Protein AF-A0A838E789-F1 (afdb_monomer_lite)

Radius of gyration: 18.92 Å; chains: 1; bounding box: 46×28×67 Å

Foldseek 3Di:
DDPVVVVVVVVVVVVVVVVVLVVLLLCLLLLQLLLVLLLVLLVCCVPVNLVCSLVSLVPSLVVSVVVSVVSVVVVCVVVVDDDPCPLVVVLSVQLSVQLNCQLVVCVVVVNLLSNQLRSLQSVLVSLCSVCVVVVPPVSPVVSVVSNVLSVVCVVVVPDSSVSNSVSSNVSSVVSNVSSVVSVVVVVVVD

pLDDT: mean 80.8, std 10.82, range [43.53, 94.38]

Secondary structure (DSSP, 8-state):
--HHHHHHHHHHHHHHHHHHHHHHTTTHHHHHHHHHHHHHHHHHHHHT-THHHHHHHHHHHHHHHHHHHHHHHHHHHHH------HHHHHHHHHHHHHHHHHHHHHHHTT-HHHHHHHHHHHHHHHHHHHHHHHT-HHHHHHHHHHHHHHHHHHHTT--HHHHHHHHHHHHHHHHHHHHHHHHHHHHTT-

Sequence (190 aa):
MDAHEAASTLQDVEAHRRQARSDLQGMWFPLVLFGALTLVSAVVVVTAGPDWLGLFWLVAGPAGGAAIAVHSVRRERRRGVRRPAAGYVVTAVAIVAGCLLLGSGGAALDVPELSAFGPPVVVAAGLFAFAALERSASLAAMAGVLLALPAALFALGVEPLLGTVVSAVAYGAVSLVGGLVYGLADGSSR

Structure (mmCIF, N/CA/C/O backbone):
data_AF-A0A838E789-F1
#
_entry.id   AF-A0A838E789-F1
#
loop_
_atom_site.group_PDB
_atom_site.id
_atom_site.type_symbol
_atom_site.label_atom_id
_atom_site.label_alt_id
_atom_site.label_comp_id
_atom_site.label_asym_id
_atom_site.label_entity_id
_atom_site.label_seq_id
_atom_site.pdbx_PDB_ins_code
_atom_site.Cartn_x
_atom_site.Cartn_y
_atom_site.Cartn_z
_atom_site.occupancy
_atom_site.B_iso_or_equiv
_atom_site.auth_seq_id
_atom_site.auth_comp_id
_atom_site.auth_asym_id
_atom_site.auth_atom_id
_atom_site.pdbx_PDB_model_num
ATOM 1 N N . MET A 1 1 ? 0.614 8.301 48.765 1.00 53.41 1 MET A N 1
ATOM 2 C CA . MET A 1 1 ? 0.109 7.618 47.560 1.00 53.41 1 MET A CA 1
ATOM 3 C C . MET A 1 1 ? -0.918 6.624 48.053 1.00 53.41 1 MET A C 1
ATOM 5 O O . MET A 1 1 ? -0.543 5.623 48.657 1.00 53.41 1 MET A O 1
ATOM 9 N N . ASP A 1 2 ? -2.190 6.989 47.951 1.00 77.06 2 ASP A N 1
ATOM 10 C CA . ASP A 1 2 ? -3.276 6.244 48.585 1.00 77.06 2 ASP A CA 1
ATOM 11 C C . ASP A 1 2 ? -3.689 5.042 47.735 1.00 77.06 2 ASP A C 1
ATOM 13 O O . ASP A 1 2 ? -3.684 5.086 46.505 1.00 77.06 2 ASP A O 1
ATOM 17 N N . ALA A 1 3 ? -4.085 3.947 48.388 1.00 75.62 3 ALA A N 1
ATOM 18 C CA . ALA A 1 3 ? -4.481 2.710 47.711 1.00 75.62 3 ALA A CA 1
ATOM 19 C C . ALA A 1 3 ? -5.648 2.906 46.715 1.00 75.62 3 ALA A C 1
ATOM 21 O O . ALA A 1 3 ? -5.752 2.174 45.733 1.00 75.62 3 ALA A O 1
ATOM 22 N N . HIS A 1 4 ? -6.495 3.919 46.930 1.00 72.44 4 HIS A N 1
ATOM 23 C CA . HIS A 1 4 ? -7.567 4.311 46.006 1.00 72.44 4 HIS A CA 1
ATOM 24 C C . HIS A 1 4 ? -7.057 5.004 44.730 1.00 72.44 4 HIS A C 1
ATOM 26 O O . HIS A 1 4 ? -7.626 4.819 43.654 1.00 72.44 4 HIS A O 1
ATOM 32 N N . GLU A 1 5 ? -5.968 5.765 44.824 1.00 76.12 5 GLU A N 1
ATOM 33 C CA . GLU A 1 5 ? -5.341 6.454 43.690 1.00 76.12 5 GLU A CA 1
ATOM 34 C C . GLU A 1 5 ? -4.599 5.447 42.794 1.00 76.12 5 GLU A C 1
ATOM 36 O O . GLU A 1 5 ? -4.692 5.486 41.568 1.00 76.12 5 GLU A O 1
ATOM 41 N N . ALA A 1 6 ? -3.963 4.440 43.402 1.00 76.94 6 ALA A N 1
ATOM 42 C CA . ALA A 1 6 ? -3.368 3.321 42.670 1.00 76.94 6 ALA A CA 1
ATOM 43 C C . ALA A 1 6 ? -4.426 2.441 41.973 1.00 76.94 6 ALA A C 1
ATOM 45 O O . ALA A 1 6 ? -4.231 2.028 40.830 1.00 76.94 6 ALA A O 1
ATOM 46 N N . ALA A 1 7 ? -5.561 2.174 42.630 1.00 78.12 7 ALA A N 1
ATOM 47 C CA . ALA A 1 7 ? -6.635 1.351 42.071 1.00 78.12 7 ALA A CA 1
ATOM 48 C C . ALA A 1 7 ? -7.365 2.026 40.896 1.00 78.12 7 ALA A C 1
ATOM 50 O O . ALA A 1 7 ? -7.662 1.359 39.904 1.00 78.12 7 ALA A O 1
ATOM 51 N N . SER A 1 8 ? -7.617 3.335 40.979 1.00 78.62 8 SER A N 1
ATOM 52 C CA . SER A 1 8 ? -8.215 4.113 39.881 1.00 78.62 8 SER A CA 1
ATOM 53 C C . SER A 1 8 ? -7.270 4.218 38.683 1.00 78.62 8 SER A C 1
ATOM 55 O O . SER A 1 8 ? -7.680 3.941 37.560 1.00 78.62 8 SER A O 1
ATOM 57 N N . THR A 1 9 ? -5.976 4.458 38.922 1.00 79.38 9 THR A N 1
ATOM 58 C CA . THR A 1 9 ? -4.965 4.465 37.851 1.00 79.38 9 THR A CA 1
ATOM 59 C C . THR A 1 9 ? -4.857 3.101 37.154 1.00 79.38 9 THR A C 1
ATOM 61 O O . THR A 1 9 ? -4.751 3.028 35.930 1.00 79.38 9 THR A O 1
ATOM 64 N N . LEU A 1 10 ? -4.921 1.995 37.906 1.00 80.44 10 LEU A N 1
ATOM 65 C CA . LEU A 1 10 ? -4.933 0.646 37.331 1.00 80.44 10 LEU A CA 1
ATOM 66 C C . LEU A 1 10 ? -6.203 0.376 36.516 1.00 80.44 10 LEU A C 1
ATOM 68 O O . LEU A 1 10 ? -6.104 -0.192 35.432 1.00 80.44 10 LEU A O 1
ATOM 72 N N . GLN A 1 11 ? -7.377 0.809 36.985 1.00 81.31 11 GLN A N 1
ATOM 73 C CA . GLN A 1 11 ? -8.627 0.678 36.230 1.00 81.31 11 GLN A CA 1
ATOM 74 C C . GLN A 1 11 ? -8.606 1.471 34.922 1.00 81.31 11 GLN A C 1
ATOM 76 O O . GLN A 1 11 ? -9.047 0.942 33.900 1.00 81.31 11 GLN A O 1
ATOM 81 N N . ASP A 1 12 ? -8.039 2.676 34.921 1.00 75.62 12 ASP A N 1
ATOM 82 C CA . ASP A 1 12 ? -7.886 3.491 33.713 1.00 75.62 12 ASP A CA 1
ATOM 83 C C . ASP A 1 12 ? -6.903 2.853 32.720 1.00 75.62 12 ASP A C 1
ATOM 85 O O . ASP A 1 12 ? -7.170 2.794 31.516 1.00 75.62 12 ASP A O 1
ATOM 89 N N . VAL A 1 13 ? -5.803 2.267 33.208 1.00 74.38 13 VAL A N 1
ATOM 90 C CA . VAL A 1 13 ? -4.866 1.494 32.373 1.00 74.38 13 VAL A CA 1
ATOM 91 C C . VAL A 1 13 ? -5.529 0.235 31.806 1.00 74.38 13 VAL A C 1
ATOM 93 O O . VAL A 1 13 ? -5.340 -0.084 30.629 1.00 74.38 13 VAL A O 1
ATOM 96 N N . GLU A 1 14 ? -6.332 -0.477 32.597 1.00 71.56 14 GLU A N 1
ATOM 97 C CA . GLU A 1 14 ? -7.075 -1.658 32.151 1.00 71.56 14 GLU A CA 1
ATOM 98 C C . GLU A 1 14 ? -8.140 -1.284 31.110 1.00 71.56 14 GLU A C 1
ATOM 100 O O . GLU A 1 14 ? -8.303 -1.982 30.107 1.00 71.56 14 GLU A O 1
ATOM 105 N N . ALA A 1 15 ? -8.839 -0.163 31.311 1.00 68.56 15 ALA A N 1
ATOM 106 C CA . ALA A 1 15 ? -9.826 0.374 30.384 1.00 68.56 15 ALA A CA 1
ATOM 107 C C . ALA A 1 15 ? -9.170 0.791 29.060 1.00 68.56 15 ALA A C 1
ATOM 109 O O . ALA A 1 15 ? -9.637 0.389 27.992 1.00 68.56 15 ALA A O 1
ATOM 110 N N . HIS A 1 16 ? -8.032 1.488 29.108 1.00 60.78 16 HIS A N 1
ATOM 111 C CA . HIS A 1 16 ? -7.253 1.834 27.920 1.00 60.78 16 HIS A CA 1
ATOM 112 C C . HIS A 1 16 ? -6.685 0.603 27.206 1.00 60.78 16 HIS A C 1
ATOM 114 O O . HIS A 1 16 ? -6.738 0.530 25.977 1.00 60.78 16 HIS A O 1
ATOM 120 N N . ARG A 1 17 ? -6.224 -0.419 27.938 1.00 65.69 17 ARG A N 1
ATOM 121 C CA . ARG A 1 17 ? -5.785 -1.700 27.356 1.00 65.69 17 ARG A CA 1
ATOM 122 C C . ARG A 1 17 ? -6.924 -2.467 26.694 1.00 65.69 17 ARG A C 1
ATOM 124 O O . ARG A 1 17 ? -6.725 -3.041 25.623 1.00 65.69 17 ARG A O 1
ATOM 131 N N . ARG A 1 18 ? -8.109 -2.494 27.310 1.00 58.62 18 ARG A N 1
ATOM 132 C CA . ARG A 1 18 ? -9.311 -3.132 26.748 1.00 58.62 18 ARG A CA 1
ATOM 133 C C . ARG A 1 18 ? -9.777 -2.411 25.486 1.00 58.62 18 ARG A C 1
ATOM 135 O O . ARG A 1 18 ? -10.067 -3.076 24.493 1.00 58.62 18 ARG A O 1
ATOM 142 N N . GLN A 1 19 ? -9.765 -1.079 25.496 1.00 58.28 19 GLN A N 1
ATOM 143 C CA . GLN A 1 19 ? -10.114 -0.257 24.339 1.00 58.28 19 GLN A CA 1
ATOM 144 C C . GLN A 1 19 ? -9.120 -0.461 23.186 1.00 58.28 19 GLN A C 1
ATOM 146 O O . GLN A 1 19 ? -9.530 -0.763 22.068 1.00 58.28 19 GLN A O 1
ATOM 151 N N . ALA A 1 20 ? -7.812 -0.413 23.465 1.00 52.47 20 ALA A N 1
ATOM 152 C CA . ALA A 1 20 ? -6.773 -0.678 22.471 1.00 52.47 20 ALA A CA 1
ATOM 153 C C . ALA A 1 20 ? -6.880 -2.100 21.889 1.00 52.47 20 ALA A C 1
ATOM 155 O O . ALA A 1 20 ? -6.777 -2.282 20.680 1.00 52.47 20 ALA A O 1
ATOM 156 N N . ARG A 1 21 ? -7.167 -3.118 22.715 1.00 55.56 21 ARG A N 1
ATOM 157 C CA . ARG A 1 21 ? -7.415 -4.491 22.236 1.00 55.56 21 ARG A CA 1
ATOM 158 C C . ARG A 1 21 ? -8.644 -4.592 21.330 1.00 55.56 21 ARG A C 1
ATOM 160 O O . ARG A 1 21 ? -8.562 -5.250 20.300 1.00 55.56 21 ARG A O 1
ATOM 167 N N . SER A 1 22 ? -9.754 -3.943 21.679 1.00 55.28 22 SER A N 1
ATOM 168 C CA . SER A 1 22 ? -10.985 -3.907 20.864 1.00 55.28 22 SER A CA 1
ATOM 169 C C . SER A 1 22 ? -10.747 -3.325 19.461 1.00 55.28 22 SER A C 1
ATOM 171 O O . SER A 1 22 ? -11.311 -3.795 18.461 1.00 55.28 22 SER A O 1
ATOM 173 N N . ASP A 1 23 ? -9.899 -2.302 19.398 1.00 55.41 23 ASP A N 1
ATOM 174 C CA . ASP A 1 23 ? -9.587 -1.560 18.180 1.00 55.41 23 ASP A CA 1
ATOM 175 C C . ASP A 1 23 ? -8.631 -2.358 17.289 1.00 55.41 23 ASP A C 1
ATOM 177 O O . ASP A 1 23 ? -8.919 -2.569 16.109 1.00 55.41 23 ASP A O 1
ATOM 181 N N . LEU A 1 24 ? -7.587 -2.943 17.886 1.00 52.62 24 LEU A N 1
ATOM 182 C CA . LEU A 1 24 ? -6.661 -3.861 17.216 1.00 52.62 24 LEU A CA 1
ATOM 183 C C . LEU A 1 24 ? -7.365 -5.131 16.691 1.00 52.62 24 LEU A C 1
ATOM 185 O O . LEU A 1 24 ? -7.060 -5.594 15.593 1.00 52.62 24 LEU A O 1
ATOM 189 N N . GLN A 1 25 ? -8.377 -5.651 17.399 1.00 56.78 25 GLN A N 1
ATOM 190 C CA . GLN A 1 25 ? -9.204 -6.788 16.953 1.00 56.78 25 GLN A CA 1
ATOM 191 C C . GLN A 1 25 ? -9.977 -6.519 15.647 1.00 56.78 25 GLN A C 1
ATOM 193 O O . GLN A 1 25 ? -10.535 -7.441 15.057 1.00 56.78 25 GLN A O 1
ATOM 198 N N . GLY A 1 26 ? -10.085 -5.267 15.193 1.00 63.53 26 GLY A N 1
ATOM 199 C CA . GLY A 1 26 ? -10.724 -4.932 13.917 1.00 63.53 26 GLY A CA 1
ATOM 200 C C . GLY A 1 26 ? -9.811 -5.034 12.702 1.00 63.53 26 GLY A C 1
ATOM 201 O O . GLY A 1 26 ? -10.315 -5.107 11.585 1.00 63.53 26 GLY A O 1
ATOM 202 N N . MET A 1 27 ? -8.493 -5.041 12.910 1.00 68.50 27 MET A N 1
ATOM 203 C CA . MET A 1 27 ? -7.517 -4.848 11.835 1.00 68.50 27 MET A CA 1
ATOM 204 C C . MET A 1 27 ? -6.925 -6.142 11.278 1.00 68.50 27 MET A C 1
ATOM 206 O O . MET A 1 27 ? -6.279 -6.098 10.233 1.00 68.50 27 MET A O 1
ATOM 210 N N . TRP A 1 28 ? -7.176 -7.295 11.911 1.00 82.56 28 TRP A N 1
ATOM 211 C CA . TRP A 1 28 ? -6.597 -8.576 11.488 1.00 82.56 28 TRP A CA 1
ATOM 212 C C . TRP A 1 28 ? -6.915 -8.907 10.020 1.00 82.56 28 TRP A C 1
ATOM 214 O O . TRP A 1 28 ? -6.012 -9.234 9.257 1.00 82.56 28 TRP A O 1
ATOM 224 N N . PHE A 1 29 ? -8.178 -8.767 9.600 1.00 82.00 29 PHE A N 1
ATOM 225 C CA . PHE A 1 29 ? -8.605 -9.137 8.251 1.00 82.00 29 PHE A CA 1
ATOM 226 C C . PHE A 1 29 ? -8.006 -8.217 7.173 1.00 82.00 29 PHE A C 1
ATOM 228 O O . PHE A 1 29 ? -7.410 -8.745 6.234 1.00 82.00 29 PHE A O 1
ATOM 235 N N . PRO A 1 30 ? -8.081 -6.873 7.298 1.00 82.12 30 PRO A N 1
ATOM 236 C CA . PRO A 1 30 ? -7.377 -5.968 6.390 1.00 82.12 30 PRO A CA 1
ATOM 237 C C . PRO A 1 30 ? -5.874 -6.250 6.283 1.00 82.12 30 PRO A C 1
ATOM 239 O O . PRO A 1 30 ? -5.349 -6.277 5.174 1.00 82.12 30 PRO A O 1
ATOM 242 N N . LEU A 1 31 ? -5.198 -6.508 7.409 1.00 83.12 31 LEU A N 1
ATOM 243 C CA . LEU A 1 31 ? -3.763 -6.815 7.449 1.00 83.12 31 LEU A CA 1
ATOM 244 C C . LEU A 1 31 ? -3.426 -8.115 6.711 1.00 83.12 31 LEU A C 1
ATOM 246 O O . LEU A 1 31 ? -2.517 -8.130 5.883 1.00 83.12 31 LEU A O 1
ATOM 250 N N . VAL A 1 32 ? -4.182 -9.188 6.965 1.00 86.19 32 VAL A N 1
ATOM 251 C CA . VAL A 1 32 ? -4.004 -10.477 6.279 1.00 86.19 32 VAL A CA 1
ATOM 252 C C . VAL A 1 32 ? -4.245 -10.331 4.781 1.00 86.19 32 VAL A C 1
ATOM 254 O O . VAL A 1 32 ? -3.435 -10.801 3.986 1.00 86.19 32 VAL A O 1
ATOM 257 N N . LEU A 1 33 ? -5.335 -9.669 4.386 1.00 87.12 33 LEU A N 1
ATOM 258 C CA . LEU A 1 33 ? -5.689 -9.507 2.979 1.00 87.12 33 LEU A CA 1
ATOM 259 C C . LEU A 1 33 ? -4.655 -8.659 2.232 1.00 87.12 33 LEU A C 1
ATOM 261 O O . LEU A 1 33 ? -4.196 -9.059 1.165 1.00 87.12 33 LEU A O 1
ATOM 265 N N . PHE A 1 34 ? -4.258 -7.520 2.802 1.00 87.06 34 PHE A N 1
ATOM 266 C CA . PHE A 1 34 ? -3.218 -6.668 2.231 1.00 87.06 34 PHE A CA 1
ATOM 267 C C . PHE A 1 34 ? -1.878 -7.407 2.143 1.00 87.06 34 PHE A C 1
ATOM 269 O O . PHE A 1 34 ? -1.234 -7.389 1.095 1.00 87.06 34 PHE A O 1
ATOM 276 N N . GLY A 1 35 ? -1.489 -8.109 3.212 1.00 86.94 35 GLY A N 1
ATOM 277 C CA . GLY A 1 35 ? -0.268 -8.906 3.249 1.00 86.94 35 GLY A CA 1
ATOM 278 C C . GLY A 1 35 ? -0.243 -9.986 2.169 1.00 86.94 35 GLY A C 1
ATOM 279 O O . GLY A 1 35 ? 0.721 -10.085 1.414 1.00 86.94 35 GLY A O 1
ATOM 280 N N . ALA A 1 36 ? -1.337 -10.737 2.026 1.00 91.75 36 ALA A N 1
ATOM 281 C CA . ALA A 1 36 ? -1.478 -11.765 1.001 1.00 91.75 36 ALA A CA 1
ATOM 282 C C . ALA A 1 36 ? -1.422 -11.184 -0.421 1.00 91.75 36 ALA A C 1
ATOM 284 O O . ALA A 1 36 ? -0.661 -11.681 -1.248 1.00 91.75 36 ALA A O 1
ATOM 285 N N . LEU A 1 37 ? -2.172 -10.114 -0.706 1.00 90.69 37 LEU A N 1
ATOM 286 C CA . LEU A 1 37 ? -2.160 -9.466 -2.025 1.00 90.69 37 LEU A CA 1
ATOM 287 C C . LEU A 1 37 ? -0.777 -8.904 -2.379 1.00 90.69 37 LEU A C 1
ATOM 289 O O . LEU A 1 37 ? -0.346 -9.015 -3.524 1.00 90.69 37 LEU A O 1
ATOM 293 N N . THR A 1 38 ? -0.057 -8.357 -1.400 1.00 89.62 38 THR A N 1
ATOM 294 C CA . THR A 1 38 ? 1.302 -7.832 -1.601 1.00 89.62 38 THR A CA 1
ATOM 295 C C . THR A 1 38 ? 2.324 -8.956 -1.810 1.00 89.62 38 THR A C 1
ATOM 297 O O . THR A 1 38 ? 3.239 -8.821 -2.612 1.00 89.62 38 THR A O 1
ATOM 300 N N . LEU A 1 39 ? 2.164 -10.116 -1.168 1.00 93.19 39 LEU A N 1
ATOM 301 C CA . LEU A 1 39 ? 3.005 -11.278 -1.480 1.00 93.19 39 LEU A CA 1
ATOM 302 C C . LEU A 1 39 ? 2.720 -11.827 -2.883 1.00 93.19 39 LEU A C 1
ATOM 304 O O . LEU A 1 39 ? 3.648 -12.172 -3.610 1.00 93.19 39 LEU A O 1
ATOM 308 N N . VAL A 1 40 ? 1.448 -11.864 -3.292 1.00 93.88 40 VAL A N 1
ATOM 309 C CA . VAL A 1 40 ? 1.068 -12.244 -4.661 1.00 93.88 40 VAL A CA 1
ATOM 310 C C . VAL A 1 40 ? 1.655 -11.266 -5.678 1.00 93.88 40 VAL A C 1
ATOM 312 O O . VAL A 1 40 ? 2.104 -11.703 -6.733 1.00 93.88 40 VAL A O 1
ATOM 315 N N . SER A 1 41 ? 1.731 -9.971 -5.363 1.00 88.94 41 SER A N 1
ATOM 316 C CA . SER A 1 41 ? 2.330 -8.989 -6.269 1.00 88.94 41 SER A CA 1
ATOM 317 C C . SER A 1 41 ? 3.813 -9.275 -6.541 1.00 88.94 41 SER A C 1
ATOM 319 O O . SER A 1 41 ? 4.239 -9.185 -7.690 1.00 88.94 41 SER A O 1
ATOM 321 N N . ALA A 1 42 ? 4.576 -9.728 -5.537 1.00 91.12 42 ALA A N 1
ATOM 322 C CA . ALA A 1 42 ? 5.956 -10.176 -5.734 1.00 91.12 42 ALA A CA 1
ATOM 323 C C . ALA A 1 42 ? 6.035 -11.369 -6.704 1.00 91.12 42 ALA A C 1
ATOM 325 O O . ALA A 1 42 ? 6.881 -11.389 -7.597 1.00 91.12 42 ALA A O 1
ATOM 326 N N . VAL A 1 43 ? 5.118 -12.336 -6.581 1.00 92.88 43 VAL A N 1
ATOM 327 C CA . VAL A 1 43 ? 5.032 -13.481 -7.505 1.00 92.88 43 VAL A CA 1
ATOM 328 C C . VAL A 1 43 ? 4.692 -13.020 -8.923 1.00 92.88 43 VAL A C 1
ATOM 330 O O . VAL A 1 43 ? 5.314 -13.484 -9.877 1.00 92.88 43 VAL A O 1
ATOM 333 N N . VAL A 1 44 ? 3.747 -12.089 -9.079 1.00 91.62 44 VAL A N 1
ATOM 334 C CA . VAL A 1 44 ? 3.374 -11.518 -10.385 1.00 91.62 44 VAL A CA 1
ATOM 335 C C . VAL A 1 44 ? 4.575 -10.840 -11.037 1.00 91.62 44 VAL A C 1
ATOM 337 O O . VAL A 1 44 ? 4.869 -11.126 -12.193 1.00 91.62 44 VAL A O 1
ATOM 340 N N . VAL A 1 45 ? 5.321 -10.019 -10.294 1.00 89.81 45 VAL A N 1
ATOM 341 C CA . VAL A 1 45 ? 6.520 -9.343 -10.816 1.00 89.81 45 VAL A CA 1
ATOM 342 C C . VAL A 1 45 ? 7.562 -10.352 -11.303 1.00 89.81 45 VAL A C 1
ATOM 344 O O . VAL A 1 45 ? 8.128 -10.167 -12.375 1.00 89.81 45 VAL A O 1
ATOM 347 N N . VAL A 1 46 ? 7.791 -11.436 -10.557 1.00 91.00 46 VAL A N 1
ATOM 348 C CA . VAL A 1 46 ? 8.795 -12.455 -10.911 1.00 91.00 46 VAL A CA 1
ATOM 349 C C . VAL A 1 46 ? 8.356 -13.338 -12.087 1.00 91.00 46 VAL A C 1
ATOM 351 O O . VAL A 1 46 ? 9.199 -13.782 -12.860 1.00 91.00 46 VAL A O 1
ATOM 354 N N . THR A 1 47 ? 7.058 -13.619 -12.227 1.00 91.94 47 THR A N 1
ATOM 355 C CA . THR A 1 47 ? 6.546 -14.594 -13.214 1.00 91.94 47 THR A CA 1
ATOM 356 C C . THR A 1 47 ? 6.022 -13.962 -14.499 1.00 91.94 47 THR A C 1
ATOM 358 O O . THR A 1 47 ? 6.209 -14.527 -15.572 1.00 91.94 47 THR A O 1
ATOM 361 N N . ALA A 1 48 ? 5.364 -12.808 -14.397 1.00 89.69 48 ALA A N 1
ATOM 362 C CA . ALA A 1 48 ? 4.732 -12.105 -15.510 1.00 89.69 48 ALA A CA 1
ATOM 363 C C . ALA A 1 48 ? 5.452 -10.794 -15.870 1.00 89.69 48 ALA A C 1
ATOM 365 O O . ALA A 1 48 ? 5.287 -10.302 -16.983 1.00 89.69 48 ALA A O 1
ATOM 366 N N . GLY A 1 49 ? 6.266 -10.248 -14.963 1.00 85.12 49 GLY A N 1
ATOM 367 C CA . GLY A 1 49 ? 6.995 -8.995 -15.153 1.00 85.12 49 GLY A CA 1
ATOM 368 C C . GLY A 1 49 ? 6.324 -7.781 -14.492 1.00 85.12 49 GLY A C 1
ATOM 369 O O . GLY A 1 49 ? 5.171 -7.856 -14.051 1.00 85.12 49 GLY A O 1
ATOM 370 N N . PRO A 1 50 ? 7.040 -6.645 -14.401 1.00 81.38 50 PRO A N 1
ATOM 371 C CA . PRO A 1 50 ? 6.570 -5.439 -13.715 1.00 81.38 50 PRO A CA 1
ATOM 372 C C . PRO A 1 50 ? 5.362 -4.782 -14.400 1.00 81.38 50 PRO A C 1
ATOM 374 O O . PRO A 1 50 ? 4.515 -4.214 -13.715 1.00 81.38 50 PRO A O 1
ATOM 377 N N . ASP A 1 51 ? 5.214 -4.929 -15.716 1.00 82.06 51 ASP A N 1
ATOM 378 C CA . ASP A 1 51 ? 4.120 -4.314 -16.485 1.00 82.06 51 ASP A CA 1
ATOM 379 C C . ASP A 1 51 ? 2.736 -4.838 -16.066 1.00 82.06 51 ASP A C 1
ATOM 381 O O . ASP A 1 51 ? 1.732 -4.121 -16.091 1.00 82.06 51 ASP A O 1
ATOM 385 N N . TRP A 1 52 ? 2.676 -6.088 -15.600 1.00 85.56 52 TRP A N 1
ATOM 386 C CA . TRP A 1 52 ? 1.443 -6.719 -15.126 1.00 85.56 52 TRP A CA 1
ATOM 387 C C . TRP A 1 52 ? 1.030 -6.269 -13.727 1.00 85.56 52 TRP A C 1
ATOM 389 O O . TRP A 1 52 ? -0.119 -6.477 -13.328 1.00 85.56 52 TRP A O 1
ATOM 399 N N . LEU A 1 53 ? 1.930 -5.624 -12.983 1.00 83.81 53 LEU A N 1
ATOM 400 C CA . LEU A 1 53 ? 1.677 -5.180 -11.617 1.00 83.81 53 LEU A CA 1
ATOM 401 C C . LEU A 1 53 ? 0.549 -4.143 -11.560 1.00 83.81 53 LEU A C 1
ATOM 403 O O . LEU A 1 53 ? -0.298 -4.199 -10.665 1.00 83.81 53 LEU A O 1
ATOM 407 N N . GLY A 1 54 ? 0.504 -3.232 -12.536 1.00 81.00 54 GLY A N 1
ATOM 408 C CA . GLY A 1 54 ? -0.550 -2.225 -12.643 1.00 81.00 54 GLY A CA 1
ATOM 409 C C . GLY A 1 54 ? -1.924 -2.854 -12.868 1.00 81.00 54 GLY A C 1
ATOM 410 O O . GLY A 1 54 ? -2.872 -2.540 -12.149 1.00 81.00 54 GLY A O 1
ATOM 411 N N . LEU A 1 55 ? -2.023 -3.802 -13.808 1.00 86.00 55 LEU A N 1
ATOM 412 C CA . LEU A 1 55 ? -3.264 -4.533 -14.092 1.00 86.00 55 LEU A CA 1
ATOM 413 C C . LEU A 1 55 ? -3.717 -5.378 -12.899 1.00 86.00 55 LEU A C 1
ATOM 415 O O . LEU A 1 55 ? -4.900 -5.383 -12.558 1.00 86.00 55 LEU A O 1
ATOM 419 N N . PHE A 1 56 ? -2.777 -6.053 -12.233 1.00 87.75 56 PHE A N 1
ATOM 420 C CA . PHE A 1 56 ? -3.054 -6.796 -11.009 1.00 87.75 56 PHE A CA 1
ATOM 421 C C . PHE A 1 56 ? -3.678 -5.889 -9.944 1.00 87.75 56 PHE A C 1
ATOM 423 O O . PHE A 1 56 ? -4.753 -6.202 -9.433 1.00 87.75 56 PHE A O 1
ATOM 430 N N . TRP A 1 57 ? -3.063 -4.741 -9.642 1.00 85.12 57 TRP A N 1
ATOM 431 C CA . TRP A 1 57 ? -3.571 -3.820 -8.621 1.00 85.12 57 TRP A CA 1
ATOM 432 C C . TRP A 1 57 ? -4.848 -3.084 -9.028 1.00 85.12 57 TRP A C 1
ATOM 434 O O . TRP A 1 57 ? -5.657 -2.765 -8.154 1.00 85.12 57 TRP A O 1
ATOM 444 N N . LEU A 1 58 ? -5.086 -2.892 -10.327 1.00 85.75 58 LEU A N 1
ATOM 445 C CA . LEU A 1 58 ? -6.344 -2.355 -10.845 1.00 85.75 58 LEU A CA 1
ATOM 446 C C . LEU A 1 58 ? -7.542 -3.243 -10.474 1.00 85.75 58 LEU A C 1
ATOM 448 O O . LEU A 1 58 ? -8.639 -2.735 -10.262 1.00 85.75 58 LEU A O 1
ATOM 452 N N . VAL A 1 59 ? -7.333 -4.557 -10.359 1.00 88.62 59 VAL A N 1
ATOM 453 C CA . VAL A 1 59 ? -8.368 -5.519 -9.950 1.00 88.62 59 VAL A CA 1
ATOM 454 C C . VAL A 1 59 ? -8.304 -5.795 -8.447 1.00 88.62 59 VAL A C 1
ATOM 456 O O . VAL A 1 59 ? -9.317 -5.711 -7.748 1.00 88.62 59 VAL A O 1
ATOM 459 N N . ALA A 1 60 ? -7.112 -6.096 -7.930 1.00 86.56 60 ALA A N 1
ATOM 460 C CA . ALA A 1 60 ? -6.889 -6.478 -6.540 1.00 86.56 60 ALA A CA 1
ATOM 461 C C . ALA A 1 60 ? -7.197 -5.342 -5.557 1.00 86.56 60 ALA A C 1
ATOM 463 O O . ALA A 1 60 ? -7.741 -5.604 -4.486 1.00 86.56 60 ALA A O 1
ATOM 464 N N . GLY A 1 61 ? -6.905 -4.087 -5.916 1.00 82.50 61 GLY A N 1
ATOM 465 C CA . GLY A 1 61 ? -7.185 -2.915 -5.086 1.00 82.50 61 GLY A CA 1
ATOM 466 C C . GLY A 1 61 ? -8.685 -2.740 -4.817 1.00 82.50 61 GLY A C 1
ATOM 467 O O . GLY A 1 61 ? -9.097 -2.806 -3.655 1.00 82.50 61 GLY A O 1
ATOM 468 N N . PRO A 1 62 ? -9.530 -2.586 -5.856 1.00 84.00 62 PRO A N 1
ATOM 469 C CA . PRO A 1 62 ? -10.979 -2.499 -5.690 1.00 84.00 62 PRO A CA 1
ATOM 470 C C . PRO A 1 62 ? -11.591 -3.744 -5.043 1.00 84.00 62 PRO A C 1
ATOM 472 O O . PRO A 1 62 ? -12.419 -3.613 -4.141 1.00 84.00 62 PRO A O 1
ATOM 475 N N . ALA A 1 63 ? -11.165 -4.946 -5.447 1.00 86.62 63 ALA A N 1
ATOM 476 C CA . ALA A 1 63 ? -11.666 -6.191 -4.865 1.00 86.62 63 ALA A CA 1
ATOM 477 C C . ALA A 1 63 ? -11.314 -6.307 -3.372 1.00 86.62 63 ALA A C 1
ATOM 479 O O . ALA A 1 63 ? -12.171 -6.644 -2.551 1.00 86.62 63 ALA A O 1
ATOM 480 N N . GLY A 1 64 ? -10.076 -5.971 -3.002 1.00 83.06 64 GLY A N 1
ATOM 481 C CA . GLY A 1 64 ? -9.607 -5.964 -1.621 1.00 83.06 64 GLY A CA 1
ATOM 482 C C . GLY A 1 64 ? -10.318 -4.911 -0.772 1.00 83.06 64 GLY A C 1
ATOM 483 O O . GLY A 1 64 ? -10.795 -5.215 0.322 1.00 83.06 64 GLY A O 1
ATOM 484 N N . GLY A 1 65 ? -10.479 -3.696 -1.303 1.00 79.38 65 GLY A N 1
ATOM 485 C CA . GLY A 1 65 ? -11.236 -2.623 -0.660 1.00 79.38 65 GLY A CA 1
ATOM 486 C C . GLY A 1 65 ? -12.701 -2.999 -0.427 1.00 79.38 65 GLY A C 1
ATOM 487 O O . GLY A 1 65 ? -13.220 -2.809 0.674 1.00 79.38 65 GLY A O 1
ATOM 488 N N . ALA A 1 66 ? -13.355 -3.611 -1.418 1.00 81.88 66 ALA A N 1
ATOM 489 C CA . ALA A 1 66 ? -14.720 -4.113 -1.288 1.00 81.88 66 ALA A CA 1
ATOM 490 C C . ALA A 1 66 ? -14.823 -5.222 -0.230 1.00 81.88 66 ALA A C 1
ATOM 492 O O . ALA A 1 66 ? -15.740 -5.204 0.593 1.00 81.88 66 ALA A O 1
ATOM 493 N N . ALA A 1 67 ? -13.866 -6.154 -0.196 1.00 84.38 67 ALA A N 1
ATOM 494 C CA . ALA A 1 67 ? -13.818 -7.207 0.813 1.00 84.38 67 ALA A CA 1
ATOM 495 C C . ALA A 1 67 ? -13.666 -6.634 2.233 1.00 84.38 67 ALA A C 1
ATOM 497 O O . ALA A 1 67 ? -14.392 -7.049 3.140 1.00 84.38 67 ALA A O 1
ATOM 498 N N . ILE A 1 68 ? -12.786 -5.643 2.422 1.00 81.12 68 ILE A N 1
ATOM 499 C CA . ILE A 1 68 ? -12.615 -4.935 3.700 1.00 81.12 68 ILE A CA 1
ATOM 500 C C . ILE A 1 68 ? -13.901 -4.201 4.082 1.00 81.12 68 ILE A C 1
ATOM 502 O O . ILE A 1 68 ? -14.380 -4.364 5.201 1.00 81.12 68 ILE A O 1
ATOM 506 N N . ALA A 1 69 ? -14.506 -3.447 3.162 1.00 78.06 69 ALA A N 1
ATOM 507 C CA . ALA A 1 69 ? -15.743 -2.716 3.424 1.00 78.06 69 ALA A CA 1
ATOM 508 C C . ALA A 1 69 ? -16.884 -3.658 3.840 1.00 78.06 69 ALA A C 1
ATOM 510 O O . ALA A 1 69 ? -17.558 -3.423 4.843 1.00 78.06 69 ALA A O 1
ATOM 511 N N . VAL A 1 70 ? -17.068 -4.770 3.122 1.00 83.38 70 VAL A N 1
ATOM 512 C CA . VAL A 1 70 ? -18.082 -5.787 3.439 1.00 83.38 70 VAL A CA 1
ATOM 513 C C . VAL A 1 70 ? -17.808 -6.421 4.804 1.00 83.38 70 VAL A C 1
ATOM 515 O O . VAL A 1 70 ? -18.743 -6.604 5.589 1.00 83.38 70 VAL A O 1
ATOM 518 N N . HIS A 1 71 ? -16.548 -6.739 5.113 1.00 81.12 71 HIS A N 1
ATOM 519 C CA . HIS A 1 71 ? -16.161 -7.282 6.413 1.00 81.12 71 HIS A CA 1
ATOM 520 C C . HIS A 1 71 ? -16.470 -6.294 7.548 1.00 81.12 71 HIS A C 1
ATOM 522 O O . HIS A 1 71 ? -17.117 -6.664 8.532 1.00 81.12 71 HIS A O 1
ATOM 528 N N . SER A 1 72 ? -16.091 -5.027 7.378 1.00 74.69 72 SER A N 1
ATOM 529 C CA . SER A 1 72 ? -16.327 -3.953 8.344 1.00 74.69 72 SER A CA 1
ATOM 530 C C . SER A 1 72 ? -17.817 -3.712 8.577 1.00 74.69 72 SER A C 1
ATOM 532 O O . SER A 1 72 ? -18.261 -3.737 9.721 1.00 74.69 72 SER A O 1
ATOM 534 N N . VAL A 1 73 ? -18.629 -3.615 7.519 1.00 75.06 73 VAL A N 1
ATOM 535 C CA . VAL A 1 73 ? -20.089 -3.436 7.636 1.00 75.06 73 VAL A CA 1
ATOM 536 C C . VAL A 1 73 ? -20.744 -4.624 8.345 1.00 75.06 73 VAL A C 1
ATOM 538 O O . VAL A 1 73 ? -21.624 -4.446 9.191 1.00 75.06 73 VAL A O 1
ATOM 541 N N . ARG A 1 74 ? -20.320 -5.858 8.040 1.00 76.88 74 ARG A N 1
ATOM 542 C CA . ARG A 1 74 ? -20.821 -7.058 8.732 1.00 76.88 74 ARG A CA 1
ATOM 543 C C . ARG A 1 74 ? -20.451 -7.051 10.217 1.00 76.88 74 ARG A C 1
ATOM 545 O O . ARG A 1 74 ? -21.259 -7.493 11.033 1.00 76.88 74 ARG A O 1
ATOM 552 N N . ARG A 1 75 ? -19.264 -6.550 10.572 1.00 72.88 75 ARG A N 1
ATOM 553 C CA . ARG A 1 75 ? -18.799 -6.415 11.962 1.00 72.88 75 ARG A CA 1
ATOM 554 C C . ARG A 1 75 ? -19.563 -5.323 12.712 1.00 72.88 75 ARG A C 1
ATOM 556 O O . ARG A 1 75 ? -20.016 -5.569 13.827 1.00 72.88 75 ARG A O 1
ATOM 563 N N . GLU A 1 76 ? -19.769 -4.163 12.095 1.00 71.75 76 GLU A N 1
ATOM 564 C CA . GLU A 1 76 ? -20.525 -3.042 12.670 1.00 71.75 76 GLU A CA 1
ATOM 565 C C . GLU A 1 76 ? -21.976 -3.426 12.963 1.00 71.75 76 GLU A C 1
ATOM 567 O O . GLU A 1 76 ? -22.463 -3.198 14.070 1.00 71.75 76 GLU A O 1
ATOM 572 N N . ARG A 1 77 ? -22.644 -4.119 12.028 1.00 70.56 77 ARG A N 1
ATOM 573 C CA . ARG A 1 77 ? -24.017 -4.619 12.229 1.00 70.56 77 ARG A CA 1
ATOM 574 C C . ARG A 1 77 ? -24.146 -5.590 13.404 1.00 70.56 77 ARG A C 1
ATOM 576 O O . ARG A 1 77 ? -25.214 -5.672 13.996 1.00 70.56 77 ARG A O 1
ATOM 583 N N . ARG A 1 78 ? -23.080 -6.320 13.747 1.00 66.25 78 ARG A N 1
ATOM 584 C CA . ARG A 1 78 ? -23.063 -7.258 14.884 1.00 66.25 78 ARG A CA 1
ATOM 585 C C . ARG A 1 78 ? -22.741 -6.590 16.2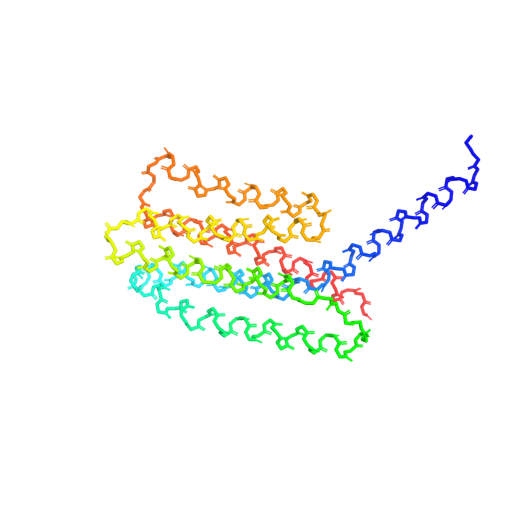22 1.00 66.25 78 ARG A C 1
ATOM 587 O O . ARG A 1 78 ? -23.108 -7.145 17.249 1.00 66.25 78 ARG A O 1
ATOM 594 N N . ARG A 1 79 ? -22.033 -5.453 16.225 1.00 62.81 79 ARG A N 1
ATOM 595 C CA . A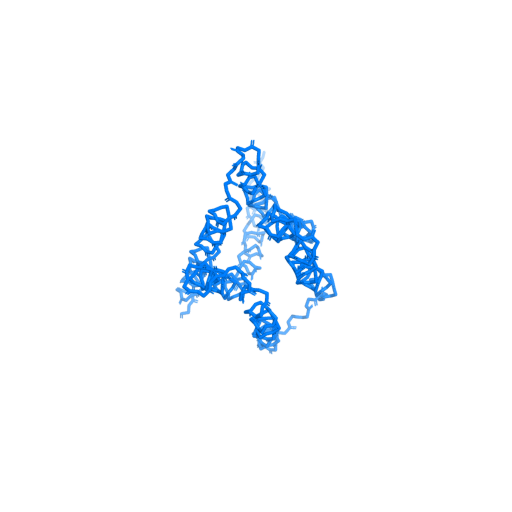RG A 1 79 ? -21.552 -4.785 17.453 1.00 62.81 79 ARG A CA 1
ATOM 596 C C . ARG A 1 79 ? -22.271 -3.469 17.778 1.00 62.81 79 ARG A C 1
ATOM 598 O O . ARG A 1 79 ? -22.058 -2.937 18.857 1.00 62.81 79 ARG A O 1
ATOM 605 N N . GLY A 1 80 ? -23.109 -2.940 16.882 1.00 59.28 80 GLY A N 1
ATOM 606 C CA . GLY A 1 80 ? -23.961 -1.767 17.137 1.00 59.28 80 GLY A CA 1
ATOM 607 C C . GLY A 1 80 ? -23.234 -0.416 17.219 1.00 59.28 80 GLY A C 1
ATOM 608 O O . GLY A 1 80 ? -23.877 0.607 17.431 1.00 59.28 80 GLY A O 1
ATOM 609 N N . VAL A 1 81 ? -21.912 -0.381 17.025 1.00 57.06 81 VAL A N 1
ATOM 610 C CA . VAL A 1 81 ? -21.099 0.841 17.108 1.00 57.06 81 VAL A CA 1
ATOM 611 C C . VAL A 1 81 ? -20.827 1.378 15.702 1.00 57.06 81 VAL A C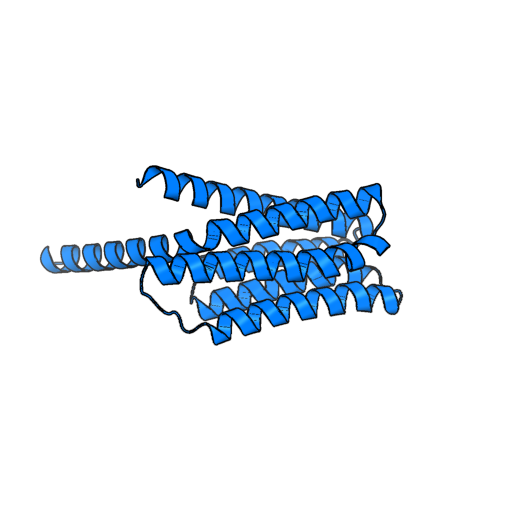 1
ATOM 613 O O . VAL A 1 81 ? -20.129 0.737 14.919 1.00 57.06 81 VAL A O 1
ATOM 616 N N . ARG A 1 82 ? -21.354 2.568 15.384 1.00 55.56 82 ARG A N 1
ATOM 617 C CA . ARG A 1 82 ? -20.975 3.349 14.194 1.00 55.56 82 ARG A CA 1
ATOM 618 C C . ARG A 1 82 ? -19.724 4.169 14.514 1.00 55.56 82 ARG A C 1
ATOM 620 O O . ARG A 1 82 ? -19.787 5.053 15.364 1.00 55.56 82 ARG A O 1
ATOM 627 N N . ARG A 1 83 ? -18.601 3.912 13.836 1.00 58.34 83 ARG A N 1
ATOM 628 C CA . ARG A 1 83 ? -17.441 4.822 13.868 1.00 58.34 83 ARG A CA 1
ATOM 629 C C . ARG A 1 83 ? -17.599 5.922 12.812 1.00 58.34 83 ARG A C 1
ATOM 631 O O . ARG A 1 83 ? -18.158 5.655 11.748 1.00 58.34 83 ARG A O 1
ATOM 638 N N . PRO A 1 84 ? -17.109 7.150 13.061 1.00 54.50 84 PRO A N 1
ATOM 639 C CA . PRO A 1 84 ? -17.051 8.190 12.038 1.00 54.50 84 PRO A CA 1
ATOM 640 C C . PRO A 1 84 ? -16.071 7.766 10.928 1.00 54.50 84 PRO A C 1
ATOM 642 O O . PRO A 1 84 ? -14.855 7.846 11.077 1.00 54.50 84 PRO A O 1
ATOM 645 N N . ALA A 1 85 ? -16.618 7.256 9.822 1.00 64.12 85 ALA A N 1
ATOM 646 C CA . ALA A 1 85 ? -15.878 6.522 8.791 1.00 64.12 85 ALA A CA 1
ATOM 647 C C . ALA A 1 85 ? -15.173 7.401 7.742 1.00 64.12 85 ALA A C 1
ATOM 649 O O . ALA A 1 85 ? -14.336 6.901 6.995 1.00 64.12 85 ALA A O 1
ATOM 650 N N . ALA A 1 86 ? -15.490 8.699 7.662 1.00 73.25 86 ALA A N 1
ATOM 651 C CA . ALA A 1 86 ? -15.050 9.541 6.546 1.00 73.25 86 ALA A CA 1
ATOM 652 C C . ALA A 1 86 ? -13.519 9.654 6.450 1.00 73.25 86 ALA A C 1
ATOM 654 O O . ALA A 1 86 ? -12.969 9.449 5.374 1.00 73.25 86 ALA A O 1
ATOM 655 N N . GLY A 1 87 ? -12.827 9.892 7.572 1.00 71.25 87 GLY A N 1
ATOM 656 C CA . GLY A 1 87 ? -11.361 9.988 7.587 1.00 71.25 87 GLY A CA 1
ATOM 657 C C . GLY A 1 87 ? -10.677 8.698 7.128 1.00 71.25 87 GLY A C 1
ATOM 658 O O . GLY A 1 87 ? -9.758 8.745 6.321 1.00 71.25 87 GLY A O 1
ATOM 659 N N . TYR A 1 88 ? -11.181 7.537 7.556 1.00 69.75 88 TYR A N 1
ATOM 660 C CA . TYR A 1 88 ? -10.630 6.239 7.158 1.00 69.75 88 TYR A CA 1
ATOM 661 C C . TYR A 1 88 ? -10.850 5.944 5.673 1.00 69.75 88 TYR A C 1
ATOM 663 O O . TYR A 1 88 ? -9.944 5.457 5.001 1.00 69.75 88 TYR A O 1
ATOM 671 N N . VAL A 1 89 ? -12.041 6.261 5.157 1.00 73.81 89 VAL A N 1
ATOM 672 C CA . VAL A 1 89 ? -12.368 6.078 3.738 1.00 73.81 89 VAL A CA 1
ATOM 673 C C . VAL A 1 89 ? -11.518 7.001 2.870 1.00 73.81 89 VAL A C 1
ATOM 675 O O . VAL A 1 89 ? -10.952 6.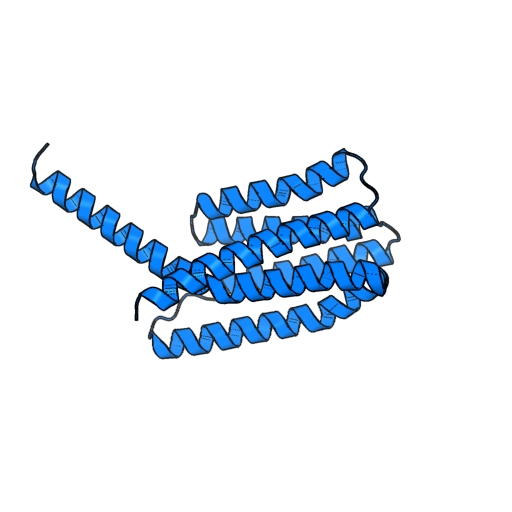538 1.886 1.00 73.81 89 VAL A O 1
ATOM 678 N N . VAL A 1 90 ? -11.375 8.275 3.248 1.00 79.38 90 VAL A N 1
ATOM 679 C CA . VAL A 1 90 ? -10.539 9.238 2.516 1.00 79.38 90 VAL A CA 1
ATOM 680 C C . VAL A 1 90 ? -9.086 8.773 2.482 1.00 79.38 90 VAL A C 1
ATOM 682 O O . VAL A 1 90 ? -8.509 8.717 1.400 1.00 79.38 90 VAL A O 1
ATOM 685 N N . THR A 1 91 ? -8.513 8.367 3.620 1.00 78.69 91 THR A N 1
ATOM 686 C CA . THR A 1 91 ? -7.136 7.853 3.672 1.00 78.69 91 THR A CA 1
ATOM 687 C C . THR A 1 91 ? -6.971 6.599 2.813 1.00 78.69 91 THR A C 1
ATOM 689 O O . THR A 1 91 ? -6.028 6.515 2.034 1.00 78.69 91 THR A O 1
ATOM 692 N N . ALA A 1 92 ? -7.904 5.644 2.882 1.00 76.12 92 ALA A N 1
ATOM 693 C CA . ALA A 1 92 ? -7.845 4.429 2.069 1.00 76.12 92 ALA A CA 1
ATOM 694 C C . ALA A 1 92 ? -7.917 4.729 0.562 1.00 76.12 92 ALA A C 1
ATOM 696 O O . ALA A 1 92 ? -7.114 4.209 -0.212 1.00 76.12 92 ALA A O 1
ATOM 697 N N . VAL A 1 93 ? -8.840 5.601 0.144 1.00 81.12 93 VAL A N 1
ATOM 698 C CA . VAL A 1 93 ? -8.970 6.028 -1.257 1.00 81.12 93 VAL A CA 1
ATOM 699 C C . VAL A 1 93 ? -7.714 6.769 -1.715 1.00 81.12 93 VAL A C 1
ATOM 701 O O . VAL A 1 93 ? -7.223 6.496 -2.807 1.00 81.12 93 VAL A O 1
ATOM 704 N N . ALA A 1 94 ? -7.158 7.650 -0.880 1.00 86.12 94 ALA A N 1
ATOM 705 C CA . ALA A 1 94 ? -5.932 8.381 -1.183 1.00 86.12 94 ALA A CA 1
ATOM 706 C C . ALA A 1 94 ? -4.721 7.448 -1.344 1.00 86.12 94 ALA A C 1
ATOM 708 O O . ALA A 1 94 ? -3.932 7.647 -2.263 1.00 86.12 94 ALA A O 1
ATOM 709 N N . ILE A 1 95 ? -4.598 6.405 -0.512 1.00 84.88 95 ILE A N 1
ATOM 710 C CA . ILE A 1 95 ? -3.540 5.392 -0.652 1.00 84.88 95 ILE A CA 1
ATOM 711 C C . ILE A 1 95 ? -3.679 4.661 -1.986 1.00 84.88 95 ILE A C 1
ATOM 713 O O . ILE A 1 95 ? -2.704 4.560 -2.724 1.00 84.88 95 ILE A O 1
ATOM 717 N N . VAL A 1 96 ? -4.880 4.171 -2.313 1.00 82.25 96 VAL A N 1
ATOM 718 C CA . VAL A 1 96 ? -5.120 3.436 -3.566 1.00 82.25 96 VAL A CA 1
ATOM 719 C C . VAL A 1 96 ? -4.833 4.326 -4.772 1.00 82.25 96 VAL A C 1
ATOM 721 O O . VAL A 1 96 ? -4.079 3.931 -5.659 1.00 82.25 96 VAL A O 1
ATOM 724 N N . ALA A 1 97 ? -5.382 5.542 -4.783 1.00 86.19 97 ALA A N 1
ATOM 725 C CA . ALA A 1 97 ? -5.158 6.501 -5.855 1.00 86.19 97 ALA A CA 1
ATOM 726 C C . ALA A 1 97 ? -3.673 6.865 -5.981 1.00 86.19 97 ALA A C 1
ATOM 728 O O . ALA A 1 97 ? -3.141 6.839 -7.083 1.00 86.19 97 ALA A O 1
ATOM 729 N N . GLY A 1 98 ? -2.983 7.139 -4.871 1.00 87.50 98 GLY A N 1
ATOM 730 C CA . GLY A 1 98 ? -1.558 7.464 -4.873 1.00 87.50 98 GLY A CA 1
ATOM 731 C C . GLY A 1 98 ? -0.678 6.305 -5.345 1.00 87.50 98 GLY A C 1
ATOM 732 O O . GLY A 1 98 ? 0.238 6.524 -6.129 1.00 87.50 98 GLY A O 1
ATOM 733 N N . CYS A 1 99 ? -0.975 5.067 -4.938 1.00 85.69 99 CYS A N 1
ATOM 734 C CA . CYS A 1 99 ? -0.239 3.885 -5.394 1.00 85.69 99 CYS A CA 1
ATOM 735 C C . CYS A 1 99 ? -0.412 3.667 -6.897 1.00 85.69 99 CYS A C 1
ATOM 737 O O . CYS A 1 99 ? 0.569 3.407 -7.588 1.00 85.69 99 CYS A O 1
ATOM 739 N N . LEU A 1 100 ? -1.644 3.803 -7.399 1.00 83.94 100 LEU A N 1
ATOM 740 C CA . LEU A 1 100 ? -1.915 3.713 -8.830 1.00 83.94 100 LEU A CA 1
ATOM 741 C C . LEU A 1 100 ? -1.201 4.839 -9.576 1.00 83.94 100 LEU A C 1
ATOM 743 O O . LEU A 1 100 ? -0.4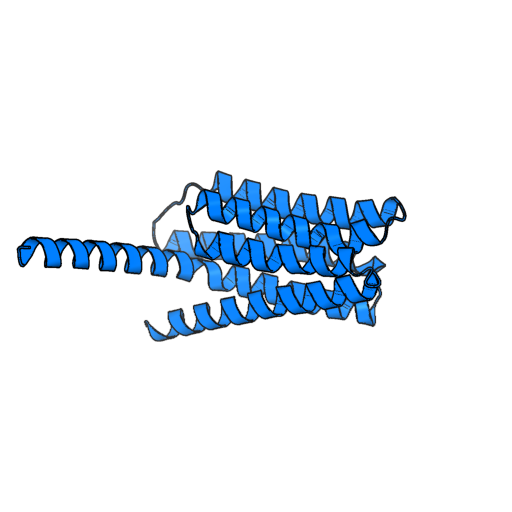61 4.553 -10.502 1.00 83.94 100 LEU A O 1
ATOM 747 N N . LEU A 1 101 ? -1.332 6.090 -9.129 1.00 87.81 101 LEU A N 1
ATOM 748 C CA . LEU A 1 101 ? -0.711 7.245 -9.779 1.00 87.81 101 LEU A CA 1
ATOM 749 C C . LEU A 1 101 ? 0.815 7.154 -9.826 1.00 87.81 101 LEU A C 1
ATOM 751 O O . LEU A 1 101 ? 1.386 7.410 -10.879 1.00 87.81 101 LEU A O 1
ATOM 755 N N . LEU A 1 102 ? 1.485 6.792 -8.727 1.00 87.75 102 LEU A N 1
ATOM 756 C CA . LEU A 1 102 ? 2.948 6.698 -8.722 1.00 87.75 102 LEU A CA 1
ATOM 757 C C . LEU A 1 102 ? 3.451 5.448 -9.447 1.00 87.75 102 LEU A C 1
ATOM 759 O O . LEU A 1 102 ? 4.430 5.534 -10.181 1.00 87.75 102 LEU A O 1
ATOM 763 N N . GLY A 1 103 ? 2.760 4.315 -9.297 1.00 82.12 103 GLY A N 1
ATOM 764 C CA . GLY A 1 103 ? 3.104 3.077 -9.992 1.00 82.12 103 GLY A CA 1
ATOM 765 C C . GLY A 1 103 ? 2.919 3.190 -11.505 1.00 82.12 103 GLY A C 1
ATOM 766 O O . GLY A 1 103 ? 3.856 2.968 -12.265 1.00 82.12 103 GLY A O 1
ATOM 767 N N . SER A 1 104 ? 1.723 3.576 -11.963 1.00 80.94 104 SER A N 1
ATOM 768 C CA . SER A 1 104 ? 1.435 3.701 -13.396 1.00 80.94 104 SER A CA 1
ATOM 769 C C . SER A 1 104 ? 2.030 4.964 -14.009 1.00 80.94 104 SER A C 1
ATOM 771 O O . SER A 1 104 ? 2.408 4.949 -15.173 1.00 80.94 104 SER A O 1
ATOM 773 N N . GLY A 1 105 ? 2.104 6.063 -13.254 1.00 82.75 105 GLY A N 1
ATOM 774 C CA . GLY A 1 105 ? 2.697 7.317 -13.718 1.00 82.75 105 GLY A CA 1
ATOM 775 C C . GLY A 1 105 ? 4.208 7.216 -13.887 1.00 82.75 105 GLY A C 1
ATOM 776 O O . GLY A 1 105 ? 4.722 7.695 -14.890 1.00 82.75 105 GLY A O 1
ATOM 777 N N . GLY A 1 106 ? 4.911 6.538 -12.972 1.00 82.12 106 GLY A N 1
ATOM 778 C CA . GLY A 1 106 ? 6.330 6.231 -13.151 1.00 82.12 106 GLY A CA 1
ATOM 779 C C . GLY A 1 106 ? 6.574 5.387 -14.401 1.00 82.12 106 GLY A C 1
ATOM 780 O O . GLY A 1 106 ? 7.452 5.721 -15.189 1.00 82.12 106 GLY A O 1
ATOM 781 N N . ALA A 1 107 ? 5.743 4.369 -14.642 1.00 80.38 107 ALA A N 1
ATOM 782 C CA . ALA A 1 107 ? 5.857 3.526 -15.830 1.00 80.38 107 ALA A CA 1
ATOM 783 C C . ALA A 1 107 ? 5.558 4.309 -17.120 1.00 80.38 107 ALA A C 1
ATOM 785 O O . ALA A 1 107 ? 6.276 4.185 -18.104 1.00 80.38 107 ALA A O 1
ATOM 786 N N . ALA A 1 108 ? 4.530 5.164 -17.111 1.00 84.31 108 ALA A N 1
ATOM 787 C CA . ALA A 1 108 ? 4.161 5.986 -18.264 1.00 84.31 108 ALA A CA 1
ATOM 788 C C . ALA A 1 108 ? 5.205 7.064 -18.606 1.00 84.31 108 ALA A C 1
ATOM 790 O O . ALA A 1 108 ? 5.294 7.482 -19.758 1.00 84.31 108 ALA A O 1
ATOM 791 N N . LEU A 1 109 ? 5.964 7.529 -17.610 1.00 88.62 109 LEU A N 1
ATOM 792 C CA . LEU A 1 109 ? 7.025 8.527 -17.764 1.00 88.62 109 LEU A CA 1
ATOM 793 C C . LEU A 1 109 ? 8.419 7.906 -17.950 1.00 88.62 109 LEU A C 1
ATOM 795 O O . LEU A 1 109 ? 9.388 8.655 -18.030 1.00 88.62 109 LEU A O 1
ATOM 799 N N . ASP A 1 110 ? 8.517 6.574 -18.007 1.00 87.38 110 ASP A N 1
ATOM 800 C CA . ASP A 1 110 ? 9.776 5.818 -18.092 1.00 87.38 110 ASP A CA 1
ATOM 801 C C . ASP A 1 110 ? 10.752 6.128 -16.935 1.00 87.38 110 ASP A C 1
ATOM 803 O O . ASP A 1 110 ? 11.967 6.215 -17.099 1.00 87.38 110 ASP A O 1
ATOM 807 N N . VAL A 1 111 ? 10.194 6.324 -15.732 1.00 89.88 111 VAL A N 1
ATOM 808 C CA . VAL A 1 111 ? 10.926 6.551 -14.476 1.00 89.88 111 VAL A CA 1
ATOM 809 C C . VAL A 1 111 ? 10.748 5.322 -13.570 1.00 89.88 111 VAL A C 1
ATOM 811 O O . VAL A 1 111 ? 9.787 5.245 -12.784 1.00 89.88 111 VAL A O 1
ATOM 814 N N . PRO A 1 112 ? 11.630 4.312 -13.674 1.00 86.94 112 PRO A N 1
ATOM 815 C CA . PRO A 1 112 ? 11.463 3.037 -12.980 1.00 86.94 112 PRO A CA 1
ATOM 816 C C . PRO A 1 112 ? 11.582 3.168 -11.456 1.00 86.94 112 PRO A C 1
ATOM 818 O O . PRO A 1 112 ? 10.911 2.439 -10.725 1.00 86.94 112 PRO A O 1
ATOM 821 N N . GLU A 1 113 ? 12.354 4.130 -10.950 1.00 89.44 113 GLU A N 1
ATOM 822 C CA . GLU A 1 113 ? 12.504 4.387 -9.515 1.00 89.44 113 GLU A CA 1
ATOM 823 C C . GLU A 1 113 ? 11.191 4.869 -8.896 1.00 89.44 113 GLU A C 1
ATOM 825 O O . GLU A 1 113 ? 10.804 4.431 -7.810 1.00 89.44 113 GLU A O 1
ATOM 830 N N . LEU A 1 114 ? 10.466 5.742 -9.602 1.00 87.75 114 LEU A N 1
ATOM 831 C CA . LEU A 1 114 ? 9.172 6.239 -9.144 1.00 87.75 114 LEU A CA 1
ATOM 832 C C . LEU A 1 114 ? 8.148 5.101 -9.065 1.00 87.75 114 LEU A C 1
ATOM 834 O O . LEU A 1 114 ? 7.395 5.011 -8.094 1.00 87.75 114 LEU A O 1
ATOM 838 N N . SER A 1 115 ? 8.178 4.203 -10.050 1.00 86.38 115 SER A N 1
ATOM 839 C CA . SER A 1 115 ? 7.302 3.030 -10.114 1.00 86.38 115 SER A CA 1
ATOM 840 C C . SER A 1 115 ? 7.597 2.024 -9.002 1.00 86.38 115 SER A C 1
ATOM 842 O O . SER A 1 115 ? 6.674 1.470 -8.404 1.00 86.38 115 SER A O 1
ATOM 844 N N . ALA A 1 116 ? 8.881 1.801 -8.708 1.00 87.31 116 ALA A N 1
ATOM 845 C CA . ALA A 1 116 ? 9.333 0.823 -7.725 1.00 87.31 116 ALA A CA 1
ATOM 846 C C . ALA A 1 116 ? 9.154 1.303 -6.277 1.00 87.31 116 ALA A C 1
ATOM 848 O O . ALA A 1 116 ? 8.680 0.555 -5.419 1.00 87.31 116 ALA A O 1
ATOM 849 N N . PHE A 1 117 ? 9.523 2.554 -5.989 1.00 90.19 117 PHE A N 1
ATOM 850 C CA . PHE A 1 117 ? 9.601 3.068 -4.617 1.00 90.19 117 PHE A CA 1
ATOM 851 C C . PHE A 1 117 ? 8.428 3.977 -4.233 1.00 90.19 117 PHE A C 1
ATOM 853 O O . PHE A 1 117 ? 8.138 4.131 -3.046 1.00 90.19 117 PHE A O 1
ATOM 860 N N . GLY A 1 118 ? 7.704 4.535 -5.207 1.00 88.38 118 GLY A N 1
ATOM 861 C CA . GLY A 1 118 ? 6.554 5.406 -4.965 1.00 88.38 118 GLY A CA 1
ATOM 862 C C . GLY A 1 118 ? 5.413 4.730 -4.192 1.00 88.38 118 GLY A C 1
ATOM 863 O O . GLY A 1 118 ? 5.009 5.252 -3.148 1.00 88.38 118 GLY A O 1
ATOM 864 N N . PRO A 1 119 ? 4.890 3.567 -4.630 1.00 88.94 119 PRO A N 1
ATOM 865 C CA . PRO A 1 119 ? 3.776 2.913 -3.943 1.00 88.94 119 PRO A CA 1
ATOM 866 C C . PRO A 1 119 ? 4.076 2.534 -2.476 1.00 88.94 119 PRO A C 1
ATOM 868 O O . PRO A 1 119 ? 3.262 2.869 -1.612 1.00 88.94 119 PRO A O 1
ATOM 871 N N . PRO A 1 120 ? 5.236 1.937 -2.123 1.00 87.25 120 PRO A N 1
ATOM 872 C CA . PRO A 1 120 ? 5.598 1.689 -0.722 1.00 87.25 120 PRO A CA 1
ATOM 873 C C . PRO A 1 120 ? 5.638 2.954 0.152 1.00 87.25 120 PRO A C 1
ATOM 875 O O . PRO A 1 120 ? 5.210 2.917 1.311 1.00 87.25 120 PRO A O 1
ATOM 878 N N . VAL A 1 121 ? 6.108 4.081 -0.401 1.00 90.50 121 VAL A N 1
ATOM 879 C CA . VAL A 1 121 ? 6.123 5.385 0.285 1.00 90.50 121 VAL A CA 1
ATOM 880 C C . VAL A 1 121 ? 4.701 5.899 0.515 1.00 90.50 121 VAL A C 1
ATOM 882 O O . VAL A 1 121 ? 4.391 6.351 1.617 1.00 90.50 121 VAL A O 1
ATOM 885 N N . VAL A 1 122 ? 3.809 5.776 -0.474 1.00 91.25 122 VAL A N 1
ATOM 886 C CA . VAL A 1 122 ? 2.389 6.151 -0.334 1.00 91.25 122 VAL A CA 1
ATOM 887 C C . VAL A 1 122 ? 1.701 5.316 0.741 1.00 91.25 122 VAL A C 1
ATOM 889 O O . VAL A 1 122 ? 0.975 5.865 1.570 1.00 91.25 122 VAL A O 1
ATOM 892 N N . VAL A 1 123 ? 1.950 4.004 0.774 1.00 86.94 123 VAL A N 1
ATOM 893 C CA . VAL A 1 123 ? 1.417 3.124 1.825 1.00 86.94 123 VAL A CA 1
ATOM 894 C C . VAL A 1 123 ? 1.911 3.573 3.200 1.00 86.94 123 VAL A C 1
ATOM 896 O O . VAL A 1 123 ? 1.105 3.710 4.120 1.00 86.94 123 VAL A O 1
ATOM 899 N N . ALA A 1 124 ? 3.205 3.863 3.348 1.00 88.44 124 ALA A N 1
ATOM 900 C CA . ALA A 1 124 ? 3.759 4.325 4.618 1.00 88.44 124 ALA A CA 1
ATOM 901 C C . ALA A 1 124 ? 3.190 5.691 5.049 1.00 88.44 124 ALA A C 1
ATOM 903 O O . ALA A 1 124 ? 2.826 5.865 6.212 1.00 88.44 124 ALA A O 1
ATOM 904 N N . ALA A 1 125 ? 3.025 6.637 4.121 1.00 89.56 125 ALA A N 1
ATOM 905 C CA . ALA A 1 125 ? 2.367 7.918 4.383 1.00 89.56 125 ALA A CA 1
ATOM 906 C C . ALA A 1 125 ? 0.902 7.734 4.816 1.00 89.56 125 ALA A C 1
ATOM 908 O O . ALA A 1 125 ? 0.432 8.375 5.756 1.00 89.56 125 ALA A O 1
ATOM 909 N N . GLY A 1 126 ? 0.193 6.801 4.180 1.00 85.69 126 GLY A N 1
ATOM 910 C CA . GLY A 1 126 ? -1.148 6.392 4.573 1.00 85.69 126 GLY A CA 1
ATOM 911 C C . GLY A 1 126 ? -1.214 5.827 5.991 1.00 85.69 126 GLY A C 1
ATOM 912 O O . GLY A 1 126 ? -2.105 6.184 6.760 1.00 85.69 126 GLY A O 1
ATOM 913 N N . LEU A 1 127 ? -0.237 5.000 6.372 1.00 84.19 127 LEU A N 1
ATOM 914 C CA . LEU A 1 127 ? -0.108 4.504 7.742 1.00 84.19 127 LEU A CA 1
ATOM 915 C C . LEU A 1 127 ? 0.174 5.640 8.733 1.00 84.19 127 LEU A C 1
ATOM 917 O O . LEU A 1 127 ? -0.425 5.655 9.801 1.00 84.19 127 LEU A O 1
ATOM 921 N N . PHE A 1 128 ? 0.982 6.644 8.388 1.00 87.31 128 PHE A N 1
ATOM 922 C CA . PHE A 1 128 ? 1.130 7.837 9.233 1.00 87.31 128 PHE A CA 1
ATOM 923 C C . PHE A 1 128 ? -0.181 8.609 9.404 1.00 87.31 128 PHE A C 1
ATOM 925 O O . PHE A 1 128 ? -0.494 9.045 10.513 1.00 87.31 128 PHE A O 1
ATOM 932 N N . ALA A 1 129 ? -0.978 8.742 8.341 1.00 85.88 129 ALA A N 1
ATOM 933 C CA . ALA A 1 129 ? -2.299 9.354 8.433 1.00 85.88 129 ALA A CA 1
ATOM 934 C C . ALA A 1 129 ? -3.224 8.550 9.363 1.00 85.88 129 ALA A C 1
ATOM 936 O O . ALA A 1 129 ? -3.878 9.137 10.225 1.00 85.88 129 ALA A O 1
ATOM 937 N N . PHE A 1 130 ? -3.226 7.215 9.271 1.00 80.44 130 PHE A N 1
ATOM 938 C CA . PHE A 1 130 ? -3.941 6.366 10.231 1.00 80.44 130 PHE A CA 1
ATOM 939 C C . PHE A 1 130 ? -3.409 6.529 11.657 1.00 80.44 130 PHE A C 1
ATOM 941 O O . PHE A 1 130 ? -4.203 6.648 12.585 1.00 80.44 130 PHE A O 1
ATOM 948 N N . ALA A 1 131 ? -2.092 6.632 11.846 1.00 81.69 131 ALA A N 1
ATOM 949 C CA . ALA A 1 131 ? -1.491 6.813 13.165 1.00 81.69 131 ALA A CA 1
ATOM 950 C C . ALA A 1 131 ? -1.923 8.136 13.804 1.00 81.69 131 ALA A C 1
ATOM 952 O O . ALA A 1 131 ? -2.189 8.185 15.004 1.00 81.69 131 ALA A O 1
ATOM 953 N N . ALA A 1 132 ? -2.031 9.197 13.000 1.00 84.50 132 ALA A N 1
ATOM 954 C CA . ALA A 1 132 ? -2.529 10.494 13.435 1.00 84.50 132 ALA A CA 1
ATOM 955 C C . ALA A 1 132 ? -4.029 10.450 13.774 1.00 84.50 132 ALA A C 1
ATOM 957 O O . ALA A 1 132 ? -4.434 10.986 14.807 1.00 84.50 132 ALA A O 1
ATOM 958 N N . LEU A 1 133 ? -4.842 9.777 12.947 1.00 80.50 133 LEU A N 1
ATOM 959 C CA . LEU A 1 133 ? -6.278 9.590 13.190 1.00 80.50 133 LEU A CA 1
ATOM 960 C C . LEU A 1 133 ? -6.547 8.774 14.464 1.00 80.50 133 LEU A C 1
ATOM 962 O O . LEU A 1 133 ? -7.457 9.103 15.223 1.00 80.50 133 LEU A O 1
ATOM 966 N N . GLU A 1 134 ? -5.746 7.740 14.713 1.00 76.62 134 GLU A N 1
ATOM 967 C CA . GLU A 1 134 ? -5.856 6.861 15.883 1.00 76.62 134 GLU A CA 1
ATOM 968 C C . GLU A 1 134 ? -5.077 7.371 17.106 1.00 76.62 134 GLU A C 1
ATOM 970 O O . GLU A 1 134 ? -5.184 6.791 18.185 1.00 76.62 134 GLU A O 1
ATOM 975 N N . ARG A 1 135 ? -4.292 8.450 16.960 1.00 80.81 135 ARG A N 1
ATOM 976 C CA . ARG A 1 135 ? -3.340 8.957 17.969 1.00 80.81 135 ARG A CA 1
ATOM 977 C C . ARG A 1 135 ? -2.453 7.845 18.554 1.00 80.81 135 ARG A C 1
ATOM 979 O O . ARG A 1 135 ? -2.220 7.786 19.761 1.00 80.81 135 ARG A O 1
ATOM 986 N N . SER A 1 136 ? -1.955 6.963 17.687 1.00 76.62 136 SER A N 1
ATOM 987 C CA . SER A 1 136 ? -1.236 5.742 18.063 1.00 76.62 136 SER A CA 1
ATOM 988 C C . SER A 1 136 ? 0.255 5.818 17.728 1.00 76.62 136 SER A C 1
ATOM 990 O O . SER A 1 136 ? 0.656 5.805 16.562 1.00 76.62 136 SER A O 1
ATOM 992 N N . ALA A 1 137 ? 1.100 5.843 18.763 1.00 81.00 137 ALA A N 1
ATOM 993 C CA . ALA A 1 137 ? 2.556 5.881 18.605 1.00 81.00 137 ALA A CA 1
ATOM 994 C C . ALA A 1 137 ? 3.130 4.583 18.012 1.00 81.00 137 ALA A C 1
ATOM 996 O O . ALA A 1 137 ? 4.109 4.625 17.270 1.00 81.00 137 ALA A O 1
ATOM 997 N N . SER A 1 138 ? 2.519 3.429 18.298 1.00 75.44 138 SER A N 1
ATOM 998 C CA . SER A 1 138 ? 2.967 2.144 17.746 1.00 75.44 138 SER A CA 1
ATOM 999 C C . SER A 1 138 ? 2.743 2.067 16.237 1.00 75.44 138 SER A C 1
ATOM 1001 O O . SER A 1 138 ? 3.608 1.578 15.512 1.00 75.44 138 SER A O 1
ATOM 1003 N N . LEU A 1 139 ? 1.618 2.601 15.752 1.00 75.44 139 LEU A N 1
ATOM 1004 C CA . LEU A 1 139 ? 1.308 2.632 14.325 1.00 75.44 139 LEU A CA 1
ATOM 1005 C C . LEU A 1 139 ? 2.209 3.631 13.584 1.00 75.44 139 LEU A C 1
ATOM 1007 O O . LEU A 1 139 ? 2.690 3.323 12.498 1.00 75.44 139 LEU A O 1
ATOM 1011 N N . ALA A 1 140 ? 2.534 4.768 14.211 1.00 83.19 140 ALA A N 1
ATOM 1012 C CA . ALA A 1 140 ? 3.528 5.708 13.688 1.00 83.19 140 ALA A CA 1
ATOM 1013 C C . ALA A 1 140 ? 4.935 5.087 13.611 1.00 83.19 140 ALA A C 1
ATOM 1015 O O . ALA A 1 140 ? 5.626 5.254 12.609 1.00 83.19 140 ALA A O 1
ATOM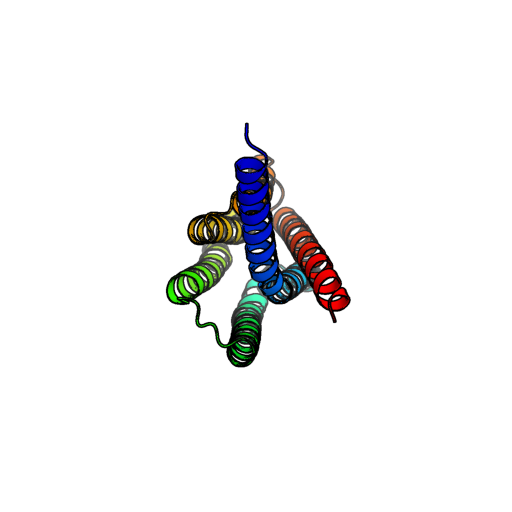 1016 N N . ALA A 1 141 ? 5.353 4.335 14.636 1.00 84.25 141 ALA A N 1
ATOM 1017 C CA . ALA A 1 141 ? 6.637 3.637 14.629 1.00 84.25 141 ALA A CA 1
ATOM 1018 C C . ALA A 1 141 ? 6.702 2.585 13.510 1.00 84.25 141 ALA A C 1
ATOM 1020 O O . ALA A 1 141 ? 7.679 2.542 12.766 1.00 84.25 141 ALA A O 1
ATOM 1021 N N . MET A 1 142 ? 5.639 1.790 13.337 1.00 81.12 142 MET A N 1
ATOM 1022 C CA . MET A 1 142 ? 5.524 0.833 12.231 1.00 81.12 142 MET A CA 1
ATOM 1023 C C . MET A 1 142 ? 5.599 1.532 10.868 1.00 81.12 142 MET A C 1
ATOM 1025 O O . MET A 1 142 ? 6.351 1.099 9.998 1.00 81.12 142 MET A O 1
ATOM 1029 N N . ALA A 1 143 ? 4.866 2.635 10.690 1.00 86.12 143 ALA A N 1
ATOM 1030 C CA . ALA A 1 143 ? 4.902 3.433 9.466 1.00 86.12 143 ALA A CA 1
ATOM 1031 C C . ALA A 1 143 ? 6.315 3.958 9.169 1.00 86.12 143 ALA A C 1
ATOM 1033 O O . ALA A 1 143 ? 6.760 3.900 8.026 1.00 86.12 143 ALA A O 1
ATOM 1034 N N . GLY A 1 144 ? 7.042 4.405 10.198 1.00 88.81 144 GLY A N 1
ATOM 1035 C CA . GLY A 1 144 ? 8.432 4.842 10.080 1.00 88.81 144 GLY A CA 1
ATOM 1036 C C . GLY A 1 144 ? 9.383 3.722 9.662 1.00 88.81 144 GLY A C 1
ATOM 1037 O O . GLY A 1 144 ? 10.186 3.920 8.754 1.00 88.81 144 GLY A O 1
ATOM 1038 N N . VAL A 1 145 ? 9.264 2.536 10.267 1.00 87.94 145 VAL A N 1
ATOM 1039 C CA . VAL A 1 145 ? 10.064 1.357 9.886 1.00 87.94 145 VAL A CA 1
ATOM 1040 C C . VAL A 1 145 ? 9.790 0.960 8.438 1.00 87.94 145 VAL A C 1
ATOM 1042 O O . VAL A 1 145 ? 10.726 0.719 7.678 1.00 87.94 145 VAL A O 1
ATOM 1045 N N . LEU A 1 146 ? 8.517 0.930 8.042 1.00 85.56 146 LEU A N 1
ATOM 1046 C CA . LEU A 1 146 ? 8.133 0.604 6.674 1.00 85.56 146 LEU A CA 1
ATOM 1047 C C . LEU A 1 146 ? 8.633 1.660 5.686 1.00 85.56 146 LEU A C 1
ATOM 1049 O O . LEU A 1 146 ? 9.187 1.272 4.670 1.00 85.56 146 LEU A O 1
ATOM 1053 N N . LEU A 1 147 ? 8.545 2.958 6.001 1.00 92.38 147 LEU A N 1
ATOM 1054 C CA . LEU A 1 147 ? 9.075 4.045 5.163 1.00 92.38 147 LEU A CA 1
ATOM 1055 C C . LEU A 1 147 ? 10.601 3.993 5.003 1.00 92.38 147 LEU A C 1
ATOM 1057 O O . LEU A 1 147 ? 11.123 4.330 3.940 1.00 92.38 147 LEU A O 1
ATOM 1061 N N . ALA A 1 148 ? 11.322 3.585 6.049 1.00 92.56 148 ALA A N 1
ATOM 1062 C CA . ALA A 1 148 ? 12.778 3.513 6.025 1.00 92.56 148 ALA A CA 1
ATOM 1063 C C . ALA A 1 148 ? 13.293 2.501 4.991 1.00 92.56 148 ALA A C 1
ATOM 1065 O O . ALA A 1 148 ? 14.345 2.724 4.398 1.00 92.56 148 ALA A O 1
ATOM 1066 N N . LEU A 1 149 ? 12.548 1.421 4.737 1.00 91.94 149 LEU A N 1
ATOM 1067 C CA . LEU A 1 149 ? 12.943 0.384 3.786 1.00 91.94 149 LEU A CA 1
ATOM 1068 C C . LEU A 1 149 ? 13.060 0.893 2.332 1.00 91.94 149 LEU A C 1
ATOM 1070 O O . LEU A 1 149 ? 14.163 0.822 1.793 1.00 91.94 149 LEU A O 1
ATOM 1074 N N . PRO A 1 150 ? 12.006 1.420 1.673 1.00 91.12 150 PRO A N 1
ATOM 1075 C CA . PRO A 1 150 ? 12.115 1.925 0.306 1.00 91.12 150 PRO A CA 1
ATOM 1076 C C . PRO A 1 150 ? 13.084 3.108 0.211 1.00 91.12 150 PRO A C 1
ATOM 1078 O O . PRO A 1 150 ? 13.801 3.214 -0.779 1.00 91.12 150 PRO A O 1
ATOM 1081 N N . ALA A 1 151 ? 13.177 3.952 1.247 1.00 92.00 151 ALA A N 1
ATOM 1082 C CA . ALA A 1 151 ? 14.156 5.037 1.289 1.00 92.00 151 ALA A CA 1
ATOM 1083 C C . ALA A 1 151 ? 15.604 4.514 1.298 1.00 92.00 151 ALA A C 1
ATOM 1085 O O . ALA A 1 151 ? 16.445 5.024 0.560 1.00 92.00 151 ALA A O 1
ATOM 1086 N N . ALA A 1 152 ? 15.893 3.479 2.094 1.00 93.44 152 ALA A N 1
ATOM 1087 C CA . ALA A 1 152 ? 17.207 2.847 2.136 1.00 93.44 152 ALA A CA 1
ATOM 1088 C C . ALA A 1 152 ? 17.541 2.143 0.815 1.00 93.44 152 ALA A C 1
ATOM 1090 O O . ALA A 1 152 ? 18.645 2.305 0.308 1.00 93.44 152 ALA A O 1
ATOM 1091 N N . LEU A 1 153 ? 16.591 1.405 0.231 1.00 92.25 153 LEU A N 1
ATOM 1092 C CA . LEU A 1 153 ? 16.785 0.739 -1.062 1.00 92.25 153 LEU A CA 1
ATOM 1093 C C . LEU A 1 153 ? 17.081 1.751 -2.179 1.00 92.25 153 LEU A C 1
ATOM 1095 O O . LEU A 1 153 ? 18.005 1.538 -2.960 1.00 92.25 153 LEU A O 1
ATOM 1099 N N . PHE A 1 154 ? 16.357 2.873 -2.205 1.00 91.88 154 PHE A N 1
ATOM 1100 C CA . PHE A 1 154 ? 16.609 3.967 -3.143 1.00 91.88 154 PHE A CA 1
ATOM 1101 C C . PHE A 1 154 ? 17.986 4.608 -2.922 1.00 91.88 154 PHE A C 1
ATOM 1103 O O . PHE A 1 154 ? 18.759 4.756 -3.863 1.00 91.88 154 PHE A O 1
ATOM 1110 N N . ALA A 1 155 ? 18.334 4.940 -1.674 1.00 92.44 155 ALA A N 1
ATOM 1111 C CA . ALA A 1 155 ? 19.619 5.560 -1.341 1.00 92.44 155 ALA A CA 1
ATOM 1112 C C . ALA A 1 155 ? 20.826 4.653 -1.643 1.00 92.44 155 ALA A C 1
ATOM 1114 O O . ALA A 1 155 ? 21.902 5.147 -1.971 1.00 92.44 155 ALA A O 1
ATOM 1115 N N . LEU A 1 156 ? 20.646 3.334 -1.544 1.00 94.38 156 LEU A N 1
ATOM 1116 C CA . LEU A 1 156 ? 21.658 2.335 -1.884 1.00 94.38 156 LEU A CA 1
ATOM 1117 C C . LEU A 1 156 ? 21.754 2.056 -3.394 1.00 94.38 156 LEU A C 1
ATOM 1119 O O . LEU A 1 156 ? 22.591 1.250 -3.793 1.00 94.38 156 LEU A O 1
ATOM 1123 N N . GLY A 1 157 ? 20.920 2.693 -4.225 1.00 91.56 157 GLY A N 1
ATOM 1124 C CA . GLY A 1 157 ? 20.909 2.476 -5.673 1.00 91.56 157 GLY A CA 1
ATOM 1125 C C . GLY A 1 157 ? 20.505 1.053 -6.056 1.00 91.56 157 GLY A C 1
ATOM 1126 O O . GLY A 1 157 ? 21.023 0.504 -7.024 1.00 91.56 157 GLY A O 1
ATOM 1127 N N . VAL A 1 158 ? 19.630 0.421 -5.266 1.00 93.69 158 VAL A N 1
ATOM 1128 C CA . VAL A 1 158 ? 19.159 -0.937 -5.554 1.00 93.69 158 VAL A CA 1
ATOM 1129 C C . VAL A 1 158 ? 18.347 -0.930 -6.844 1.00 93.69 158 VAL A C 1
ATOM 1131 O O . VAL A 1 158 ? 17.429 -0.126 -6.997 1.00 93.69 158 VAL A O 1
ATOM 1134 N N . GLU A 1 159 ? 18.654 -1.880 -7.727 1.00 93.50 159 GLU A N 1
ATOM 1135 C CA . GLU A 1 159 ? 17.920 -2.117 -8.972 1.00 93.50 159 GLU A CA 1
ATOM 1136 C C . GLU A 1 159 ? 16.391 -2.096 -8.744 1.00 93.50 159 GLU A C 1
ATOM 1138 O O . GLU A 1 159 ? 15.902 -2.827 -7.872 1.00 93.50 159 GLU A O 1
ATOM 1143 N N . PRO A 1 160 ? 15.606 -1.315 -9.517 1.00 89.12 160 PRO A N 1
ATOM 1144 C CA . PRO A 1 160 ? 14.177 -1.085 -9.262 1.00 89.12 160 PRO A CA 1
ATOM 1145 C C . PRO A 1 160 ? 13.339 -2.365 -9.162 1.00 89.12 160 PRO A C 1
ATOM 1147 O O . PRO A 1 160 ? 12.438 -2.475 -8.323 1.00 89.12 160 PRO A O 1
ATOM 1150 N N . LEU A 1 161 ? 13.665 -3.370 -9.979 1.00 88.56 161 LEU A N 1
ATOM 1151 C CA . LEU A 1 161 ? 13.004 -4.673 -9.947 1.00 88.56 161 LEU A CA 1
ATOM 1152 C C . LEU A 1 161 ? 13.235 -5.380 -8.604 1.00 88.56 161 LEU A C 1
ATOM 1154 O O . LEU A 1 161 ? 12.285 -5.829 -7.959 1.00 88.56 161 LEU A O 1
ATOM 1158 N N . LEU A 1 162 ? 14.492 -5.440 -8.158 1.00 90.94 162 LEU A N 1
ATOM 1159 C CA . LEU A 1 162 ? 14.854 -6.045 -6.880 1.00 90.94 162 LEU A CA 1
ATOM 1160 C C . LEU A 1 162 ? 14.244 -5.256 -5.717 1.00 90.94 162 LEU A C 1
ATOM 1162 O O . LEU A 1 162 ? 13.685 -5.854 -4.800 1.00 90.94 162 LEU A O 1
ATOM 1166 N N . GLY A 1 163 ? 14.279 -3.923 -5.784 1.00 89.50 163 GLY A N 1
ATOM 1167 C CA . GLY A 1 163 ? 13.675 -3.042 -4.787 1.00 89.50 163 GLY A CA 1
ATOM 1168 C C . GLY A 1 163 ? 12.167 -3.263 -4.634 1.00 89.50 163 GLY A C 1
ATOM 1169 O O . GLY A 1 163 ? 11.666 -3.334 -3.508 1.00 89.50 163 GLY A O 1
ATOM 1170 N N . THR A 1 164 ? 11.459 -3.461 -5.749 1.00 88.25 164 THR A N 1
ATOM 1171 C CA . THR A 1 164 ? 10.023 -3.784 -5.771 1.00 88.25 164 THR A CA 1
ATOM 1172 C C . THR A 1 164 ? 9.747 -5.125 -5.098 1.00 88.25 164 THR A C 1
ATOM 1174 O O . THR A 1 164 ? 8.895 -5.205 -4.213 1.00 88.25 164 THR A O 1
ATOM 1177 N N . VAL A 1 165 ? 10.489 -6.176 -5.468 1.00 92.12 165 VAL A N 1
ATOM 1178 C CA . VAL A 1 165 ? 10.309 -7.526 -4.906 1.00 92.12 165 VAL A CA 1
ATOM 1179 C C . VAL A 1 165 ? 10.619 -7.545 -3.410 1.00 92.12 165 VAL A C 1
ATOM 1181 O O . VAL A 1 165 ? 9.818 -8.056 -2.628 1.00 92.12 165 VAL A O 1
ATOM 1184 N N . VAL A 1 166 ? 11.738 -6.950 -2.986 1.00 92.31 166 VAL A N 1
ATOM 1185 C CA . VAL A 1 166 ? 12.131 -6.883 -1.569 1.00 92.31 166 VAL A CA 1
ATOM 1186 C C . VAL A 1 166 ? 11.091 -6.118 -0.753 1.00 92.31 166 VAL A C 1
ATOM 1188 O O . VAL A 1 166 ? 10.676 -6.594 0.304 1.00 92.31 166 VAL A O 1
ATOM 1191 N N . SER A 1 167 ? 10.619 -4.974 -1.257 1.00 88.81 167 SER A N 1
ATOM 1192 C CA . SER A 1 167 ? 9.585 -4.179 -0.585 1.00 88.81 167 SER A CA 1
ATOM 1193 C C . SER A 1 167 ? 8.270 -4.947 -0.478 1.00 88.81 167 SER A C 1
ATOM 1195 O O . SER A 1 167 ? 7.683 -5.004 0.601 1.00 88.81 167 SER A O 1
ATOM 1197 N N . ALA A 1 168 ? 7.831 -5.593 -1.562 1.00 90.00 168 ALA A N 1
ATOM 1198 C CA . ALA A 1 168 ? 6.602 -6.377 -1.584 1.00 90.00 168 ALA A CA 1
ATOM 1199 C C . ALA A 1 168 ? 6.658 -7.561 -0.605 1.00 90.00 168 ALA A C 1
ATOM 1201 O O . ALA A 1 168 ? 5.727 -7.769 0.174 1.00 90.00 168 ALA A O 1
ATOM 1202 N N . VAL A 1 169 ? 7.774 -8.296 -0.573 1.00 91.81 169 VAL A N 1
ATOM 1203 C CA . VAL A 1 169 ? 7.964 -9.406 0.369 1.00 91.81 169 VAL A CA 1
ATOM 1204 C C . VAL A 1 169 ? 7.986 -8.906 1.812 1.00 91.81 169 VAL A C 1
ATOM 1206 O O . VAL A 1 169 ? 7.287 -9.467 2.653 1.00 91.81 169 VAL A O 1
ATOM 1209 N N . ALA A 1 170 ? 8.733 -7.841 2.108 1.00 89.19 170 ALA A N 1
ATOM 1210 C CA . ALA A 1 170 ? 8.841 -7.304 3.461 1.00 89.19 170 ALA A CA 1
ATOM 1211 C C . ALA A 1 170 ? 7.497 -6.766 3.979 1.00 89.19 170 ALA A C 1
ATOM 1213 O O . ALA A 1 170 ? 7.026 -7.192 5.035 1.00 89.19 170 ALA A O 1
ATOM 1214 N N . TYR A 1 171 ? 6.841 -5.882 3.219 1.00 88.19 171 TYR A N 1
ATOM 1215 C CA . TYR A 1 171 ? 5.533 -5.326 3.580 1.00 88.19 171 TYR A CA 1
ATOM 1216 C C . TYR A 1 171 ? 4.469 -6.421 3.661 1.00 88.19 171 TYR A C 1
ATOM 1218 O O . TYR A 1 171 ? 3.653 -6.430 4.588 1.00 88.19 171 TYR A O 1
ATOM 1226 N N . GLY A 1 172 ? 4.490 -7.355 2.708 1.00 87.88 172 GLY A N 1
ATOM 1227 C CA . GLY A 1 172 ? 3.569 -8.478 2.641 1.00 87.88 172 GLY A CA 1
ATOM 1228 C C . GLY A 1 172 ? 3.694 -9.401 3.850 1.00 87.88 172 GLY A C 1
ATOM 1229 O O . GLY A 1 172 ? 2.699 -9.675 4.520 1.00 87.88 172 GLY A O 1
ATOM 1230 N N . ALA A 1 173 ? 4.916 -9.818 4.186 1.00 89.25 173 ALA A N 1
ATOM 1231 C CA . ALA A 1 173 ? 5.190 -10.699 5.317 1.00 89.25 173 ALA A CA 1
ATOM 1232 C C . ALA A 1 173 ? 4.855 -10.041 6.661 1.00 89.25 173 ALA A C 1
ATOM 1234 O O . ALA A 1 173 ? 4.156 -10.649 7.470 1.00 89.25 173 ALA A O 1
ATOM 1235 N N . VAL A 1 174 ? 5.290 -8.795 6.891 1.00 85.88 174 VAL A N 1
ATOM 1236 C CA . VAL A 1 174 ? 4.999 -8.063 8.138 1.00 85.88 174 VAL A CA 1
ATOM 1237 C C . VAL A 1 174 ? 3.492 -7.914 8.336 1.00 85.88 174 VAL A C 1
ATOM 1239 O O . VAL A 1 174 ? 2.979 -8.193 9.421 1.00 85.88 174 VAL A O 1
ATOM 1242 N N . SER A 1 175 ? 2.770 -7.536 7.279 1.00 84.12 175 SER A N 1
ATOM 1243 C CA . SER A 1 175 ? 1.316 -7.349 7.338 1.00 84.12 175 SER A CA 1
ATOM 1244 C C . SER A 1 175 ? 0.581 -8.674 7.544 1.00 84.12 175 SER A C 1
ATOM 1246 O O . SER A 1 175 ? -0.323 -8.753 8.375 1.00 84.12 175 SER A O 1
ATOM 1248 N N . LEU A 1 176 ? 0.996 -9.734 6.841 1.00 87.12 176 LEU A N 1
ATOM 1249 C CA . LEU A 1 176 ? 0.389 -11.058 6.954 1.00 87.12 176 LEU A CA 1
ATOM 1250 C C . LEU A 1 176 ? 0.613 -11.656 8.346 1.00 87.12 176 LEU A C 1
ATOM 1252 O O . LEU A 1 176 ? -0.344 -12.084 8.986 1.00 87.12 176 LEU A O 1
ATOM 1256 N N . VAL A 1 177 ? 1.857 -11.658 8.835 1.00 86.25 177 VAL A N 1
ATOM 1257 C CA . VAL A 1 177 ? 2.206 -12.189 10.160 1.00 86.25 177 VAL A CA 1
ATOM 1258 C C . VAL A 1 177 ? 1.514 -11.381 11.250 1.00 86.25 177 VAL A C 1
ATOM 1260 O O . VAL A 1 177 ? 0.874 -11.971 12.117 1.00 86.25 177 VAL A O 1
ATOM 1263 N N . GLY A 1 178 ? 1.568 -10.047 11.177 1.00 81.31 178 GLY A N 1
ATOM 1264 C CA . GLY A 1 178 ? 0.856 -9.177 12.111 1.00 81.31 178 GLY A CA 1
ATOM 1265 C C . GLY A 1 178 ? -0.638 -9.497 12.139 1.00 81.31 178 GLY A C 1
ATOM 1266 O O . GLY A 1 178 ? -1.198 -9.759 13.202 1.00 81.31 178 GLY A O 1
ATOM 1267 N N . GLY A 1 179 ? -1.272 -9.573 10.967 1.00 81.44 179 GLY A N 1
ATOM 1268 C CA . GLY A 1 179 ? -2.684 -9.920 10.837 1.00 81.44 179 GLY A CA 1
ATOM 1269 C C . GLY A 1 179 ? -3.035 -11.306 11.391 1.00 81.44 179 GLY A C 1
ATOM 1270 O O . GLY A 1 179 ? -4.027 -11.437 12.106 1.00 81.44 179 GLY A O 1
ATOM 1271 N N . LEU A 1 180 ? -2.218 -12.330 11.125 1.00 86.00 180 LEU A N 1
ATOM 1272 C CA . LEU A 1 180 ? -2.428 -13.690 11.635 1.00 86.00 180 LEU A CA 1
ATOM 1273 C C . LEU A 1 180 ? -2.281 -13.764 13.156 1.00 86.00 180 LEU A C 1
ATOM 1275 O O . LEU A 1 180 ? -3.126 -14.365 13.817 1.00 86.00 180 LEU A O 1
ATOM 1279 N N . VAL A 1 181 ? -1.258 -13.120 13.723 1.00 83.50 181 VAL A N 1
ATOM 1280 C CA . VAL A 1 181 ? -1.058 -13.049 15.179 1.00 83.50 181 VAL A CA 1
ATOM 1281 C C . VAL A 1 181 ? -2.265 -12.393 15.852 1.00 83.50 181 VAL A C 1
ATOM 1283 O O . VAL A 1 181 ? -2.767 -12.909 16.852 1.00 83.50 181 VAL A O 1
ATOM 1286 N N . TYR A 1 182 ? -2.792 -11.308 15.274 1.00 76.44 182 TYR A N 1
ATOM 1287 C CA . TYR A 1 182 ? -4.014 -10.678 15.777 1.00 76.44 182 TYR A CA 1
ATOM 1288 C C . TYR A 1 182 ? -5.252 -11.572 15.629 1.00 76.44 182 TYR A C 1
ATOM 1290 O O . TYR A 1 182 ? -6.069 -11.628 16.546 1.00 76.44 182 TYR A O 1
ATOM 1298 N N . GLY A 1 183 ? -5.391 -12.286 14.509 1.00 77.81 183 GLY A N 1
ATOM 1299 C CA . GLY A 1 183 ? -6.520 -13.187 14.264 1.00 77.81 183 GLY A CA 1
ATOM 1300 C C . GLY A 1 183 ? -6.555 -14.387 15.217 1.00 77.81 183 GLY A C 1
ATOM 1301 O O . GLY A 1 183 ? -7.614 -14.725 15.746 1.00 77.81 183 GLY A O 1
ATOM 1302 N N . LEU A 1 184 ? -5.400 -15.001 15.494 1.00 79.19 184 LEU A N 1
ATOM 1303 C CA . LEU A 1 184 ? -5.291 -16.127 16.430 1.00 79.19 184 LEU A CA 1
ATOM 1304 C C . LEU A 1 184 ? -5.640 -15.716 17.868 1.00 79.19 184 LEU A C 1
ATOM 1306 O O . LEU A 1 184 ? -6.322 -16.462 18.568 1.00 79.19 184 LEU A O 1
ATOM 1310 N N . ALA A 1 185 ? -5.240 -14.512 18.286 1.00 73.00 185 ALA A N 1
ATOM 1311 C CA . ALA A 1 185 ? -5.581 -13.970 19.600 1.00 73.00 185 ALA A CA 1
ATOM 1312 C C . ALA A 1 185 ? -7.083 -13.639 19.763 1.00 73.00 185 ALA A C 1
ATOM 1314 O O . ALA A 1 185 ? -7.586 -13.628 20.887 1.00 73.00 185 ALA A O 1
ATOM 1315 N N . ASP A 1 186 ? -7.810 -13.372 18.669 1.00 66.19 186 ASP A N 1
ATOM 1316 C CA . ASP A 1 186 ? -9.271 -13.172 18.687 1.00 66.19 186 ASP A CA 1
ATOM 1317 C C . ASP A 1 186 ? -10.013 -14.513 18.841 1.00 66.19 186 ASP A C 1
ATOM 1319 O O . ASP A 1 186 ? -10.967 -14.622 19.616 1.00 66.19 186 ASP A O 1
ATOM 1323 N N . GLY A 1 187 ? -9.532 -15.563 18.166 1.00 58.34 187 GLY A N 1
ATOM 1324 C CA . GLY A 1 187 ? -10.121 -16.905 18.201 1.00 58.34 187 GLY A CA 1
ATOM 1325 C C . GLY A 1 187 ? -10.074 -17.591 19.570 1.00 58.34 187 GLY A C 1
ATOM 1326 O O . GLY A 1 187 ? -10.989 -18.340 19.893 1.00 58.34 187 GLY A O 1
ATOM 1327 N N . SER A 1 188 ? -9.070 -17.296 20.401 1.00 56.12 188 SER A N 1
ATOM 1328 C CA . SER A 1 188 ? -8.911 -17.875 21.746 1.00 56.12 188 SER A CA 1
ATOM 1329 C C . SER A 1 188 ? -9.797 -17.241 22.830 1.00 56.12 188 SER A C 1
ATOM 1331 O O . SER A 1 188 ? -9.678 -17.601 23.997 1.00 56.12 188 SER A O 1
ATOM 1333 N N . SER A 1 189 ? -10.631 -16.256 22.478 1.00 50.28 189 SER A N 1
ATOM 1334 C CA . SER A 1 189 ? -11.515 -15.537 23.413 1.00 50.28 189 SER A CA 1
ATOM 1335 C C . SER A 1 189 ? -12.998 -15.932 23.309 1.00 50.28 189 SER A C 1
ATOM 1337 O O . SER A 1 189 ? -13.850 -15.282 23.917 1.00 50.28 189 SER A O 1
ATOM 1339 N N . ARG A 1 190 ? -13.301 -16.985 22.541 1.00 43.53 190 ARG A N 1
ATOM 1340 C CA . ARG A 1 190 ? -14.621 -17.623 22.434 1.00 43.53 190 ARG A CA 1
ATOM 1341 C C . ARG A 1 190 ? -14.607 -18.987 23.101 1.00 43.53 190 ARG A C 1
ATOM 1343 O O . ARG A 1 190 ? -15.674 -19.350 23.634 1.00 43.53 190 ARG A O 1
#